Protein AF-A0AAP5H3T5-F1 (afdb_monomer)

Structure (mmCIF, N/CA/C/O backbone):
data_AF-A0AAP5H3T5-F1
#
_entry.id   AF-A0AAP5H3T5-F1
#
loop_
_atom_site.group_PDB
_atom_site.id
_atom_site.type_symbol
_atom_site.label_atom_id
_atom_site.label_alt_id
_atom_site.label_comp_id
_atom_site.label_asym_id
_atom_site.label_entity_id
_atom_site.label_seq_id
_atom_site.pdbx_PDB_ins_code
_atom_site.Cartn_x
_atom_site.Cartn_y
_atom_site.Cartn_z
_atom_site.occupancy
_atom_site.B_iso_or_equiv
_atom_site.auth_seq_id
_atom_site.auth_comp_id
_atom_site.auth_asym_id
_atom_site.auth_atom_id
_atom_site.pdbx_PDB_model_num
ATOM 1 N N . MET A 1 1 ? -26.411 13.703 0.637 1.00 48.38 1 MET A N 1
ATOM 2 C CA . MET A 1 1 ? -26.383 12.304 0.166 1.00 48.38 1 MET A CA 1
ATOM 3 C C . MET A 1 1 ? -25.987 11.475 1.367 1.00 48.38 1 MET A C 1
ATOM 5 O O . MET A 1 1 ? -25.146 11.953 2.113 1.00 48.38 1 MET A O 1
ATOM 9 N N . ASN A 1 2 ? -26.614 10.323 1.599 1.00 56.34 2 ASN A N 1
ATOM 10 C CA . ASN A 1 2 ? -26.142 9.409 2.638 1.00 56.34 2 ASN A CA 1
ATOM 11 C C . ASN A 1 2 ? -24.968 8.641 2.033 1.00 56.34 2 ASN A C 1
ATOM 13 O O . ASN A 1 2 ? -25.188 7.779 1.185 1.00 56.34 2 ASN A O 1
ATOM 17 N N . THR A 1 3 ? -23.742 9.031 2.377 1.00 62.50 3 THR A N 1
ATOM 18 C CA . THR A 1 3 ? -22.540 8.298 1.971 1.00 62.50 3 THR A CA 1
ATOM 19 C C . THR A 1 3 ? -22.512 6.984 2.749 1.00 62.50 3 THR A C 1
ATOM 21 O O . THR A 1 3 ? -22.553 6.977 3.982 1.00 62.50 3 THR A O 1
ATOM 24 N N . TYR A 1 4 ? -22.505 5.864 2.031 1.00 68.81 4 TYR A N 1
ATOM 25 C CA . TYR A 1 4 ? -22.388 4.541 2.631 1.00 68.81 4 TYR A CA 1
ATOM 26 C C . TYR A 1 4 ? -20.919 4.143 2.631 1.00 68.81 4 TYR A C 1
ATOM 28 O O . TYR A 1 4 ? -20.315 4.035 1.574 1.00 68.81 4 TYR A O 1
ATOM 36 N N . LEU A 1 5 ? -20.356 3.951 3.818 1.00 72.62 5 LEU A N 1
ATOM 37 C CA . LEU A 1 5 ? -19.003 3.470 3.993 1.00 72.62 5 LEU A CA 1
ATOM 38 C C . LEU A 1 5 ? -18.954 1.981 3.673 1.00 72.62 5 LEU A C 1
ATOM 40 O O . LEU A 1 5 ? -19.918 1.248 3.918 1.00 72.62 5 LEU A O 1
ATOM 44 N N . HIS A 1 6 ? -17.802 1.540 3.173 1.00 70.25 6 HIS A N 1
ATOM 45 C CA . HIS A 1 6 ? -17.492 0.121 3.060 1.00 70.25 6 HIS A CA 1
ATOM 46 C C . HIS A 1 6 ? -17.733 -0.586 4.397 1.00 70.25 6 HIS A C 1
ATOM 48 O O . HIS A 1 6 ? -17.353 -0.081 5.455 1.00 70.25 6 HIS A O 1
ATOM 54 N N . THR A 1 7 ? -18.373 -1.753 4.354 1.00 66.56 7 THR A N 1
ATOM 55 C CA . THR A 1 7 ? -18.694 -2.553 5.545 1.00 66.56 7 THR A CA 1
ATOM 56 C C . THR A 1 7 ? -18.075 -3.938 5.420 1.00 66.56 7 THR A C 1
ATOM 58 O O . THR A 1 7 ? -17.974 -4.478 4.320 1.00 66.56 7 THR A O 1
ATOM 61 N N . ASN A 1 8 ? -17.662 -4.532 6.543 1.00 67.00 8 ASN A N 1
ATOM 62 C CA . ASN A 1 8 ? -17.064 -5.869 6.555 1.00 67.00 8 ASN A CA 1
ATOM 63 C C . ASN A 1 8 ? -18.125 -6.973 6.381 1.00 67.00 8 ASN A C 1
ATOM 65 O O . ASN A 1 8 ? -18.466 -7.673 7.336 1.00 67.00 8 ASN A O 1
ATOM 69 N N . GLN A 1 9 ? -18.683 -7.107 5.176 1.00 63.53 9 GLN A N 1
ATOM 70 C CA . GLN A 1 9 ? -19.756 -8.070 4.887 1.00 63.53 9 GLN A CA 1
ATOM 71 C C . GLN A 1 9 ? -19.309 -9.528 5.074 1.00 63.53 9 GLN A C 1
ATOM 73 O O . GLN A 1 9 ? -20.114 -10.361 5.489 1.00 63.53 9 GLN A O 1
ATOM 78 N N . ASP A 1 10 ? -18.024 -9.810 4.847 1.00 62.19 10 ASP A N 1
ATOM 79 C CA . ASP A 1 10 ? -17.442 -11.155 4.921 1.00 62.19 10 ASP A CA 1
ATOM 80 C C . ASP A 1 10 ? -16.854 -11.505 6.300 1.00 62.19 10 ASP A C 1
ATOM 82 O O . ASP A 1 10 ? -16.255 -12.568 6.460 1.00 62.19 10 ASP A O 1
ATOM 86 N N . LEU A 1 11 ? -17.026 -10.632 7.307 1.00 67.94 11 LEU A N 1
ATOM 87 C CA . LEU A 1 11 ? -16.549 -10.832 8.686 1.00 67.94 11 LEU A CA 1
ATOM 88 C C . LEU A 1 11 ? -15.045 -11.156 8.774 1.00 67.94 11 LEU A C 1
ATOM 90 O O . LEU A 1 11 ? -14.599 -11.974 9.580 1.00 67.94 11 LEU A O 1
ATOM 94 N N . ASN A 1 12 ? -14.246 -10.513 7.924 1.00 67.06 12 ASN A N 1
ATOM 95 C CA . ASN A 1 12 ? -12.808 -10.730 7.867 1.00 67.06 12 ASN A CA 1
ATOM 96 C C . ASN A 1 12 ? -12.137 -10.224 9.168 1.00 67.06 12 ASN A C 1
ATOM 98 O O . ASN A 1 12 ? -12.462 -9.129 9.633 1.00 67.06 12 ASN A O 1
ATOM 102 N N . PRO A 1 13 ? -11.181 -10.958 9.774 1.00 69.06 13 PRO A N 1
ATOM 103 C CA . PRO A 1 13 ? -10.459 -10.503 10.973 1.00 69.06 13 PRO A CA 1
ATOM 104 C C . PRO A 1 13 ? -9.662 -9.206 10.765 1.00 69.06 13 PRO A C 1
ATOM 106 O O . PRO A 1 13 ? -9.200 -8.589 11.726 1.00 69.06 13 PRO A O 1
ATOM 109 N N . ASN A 1 14 ? -9.475 -8.788 9.514 1.00 77.25 14 ASN A N 1
ATOM 110 C CA . ASN A 1 14 ? -8.967 -7.471 9.176 1.00 77.25 14 ASN A CA 1
ATOM 111 C C . ASN A 1 14 ? -10.048 -6.718 8.407 1.00 77.25 14 ASN A C 1
ATOM 113 O O . ASN A 1 14 ? -10.736 -7.283 7.566 1.00 77.25 14 ASN A O 1
ATOM 117 N N . PHE A 1 15 ? -10.187 -5.439 8.705 1.00 81.19 15 PHE A N 1
ATOM 118 C CA . PHE A 1 15 ? -11.145 -4.562 8.062 1.00 81.19 15 PHE A CA 1
ATOM 119 C C . PHE A 1 15 ? -10.508 -3.195 7.876 1.00 81.19 15 PHE A C 1
ATOM 121 O O . PHE A 1 15 ? -9.666 -2.770 8.668 1.00 81.19 15 PHE A O 1
ATOM 128 N N . GLY A 1 16 ? -10.925 -2.472 6.850 1.00 83.00 16 GLY A N 1
ATOM 129 C CA . GLY A 1 16 ? -10.554 -1.081 6.734 1.00 83.00 16 GLY A CA 1
ATOM 130 C C . GLY A 1 16 ? -11.387 -0.343 5.713 1.00 83.00 16 GLY A C 1
ATOM 131 O O . GLY A 1 16 ? -12.017 -0.929 4.839 1.00 83.00 16 GLY A O 1
ATOM 132 N N . PHE A 1 17 ? -11.369 0.968 5.854 1.00 85.31 17 PHE A N 1
ATOM 133 C CA . PHE A 1 17 ? -12.035 1.919 4.980 1.00 85.31 17 PHE A CA 1
ATOM 134 C C . PHE A 1 17 ? -11.203 3.199 4.963 1.00 85.31 17 PHE A C 1
ATOM 136 O O . PHE A 1 17 ? -10.301 3.377 5.787 1.00 85.31 17 PHE A O 1
ATOM 143 N N . ALA A 1 18 ? -11.484 4.103 4.034 1.00 88.00 18 ALA A N 1
ATOM 144 C CA . ALA A 1 18 ? -10.800 5.384 3.983 1.00 88.00 18 ALA A CA 1
ATOM 145 C C . ALA A 1 18 ? -11.793 6.534 3.829 1.00 88.00 18 ALA A C 1
ATOM 147 O O . ALA A 1 18 ? -12.868 6.367 3.263 1.00 88.00 18 ALA A O 1
ATOM 148 N N . LEU A 1 19 ? -11.410 7.709 4.325 1.00 87.25 19 LEU A N 1
ATOM 149 C CA . LEU A 1 19 ? -12.195 8.941 4.256 1.00 87.25 19 LEU A CA 1
ATOM 150 C C . LEU A 1 19 ? -11.351 10.067 3.649 1.00 87.25 19 LEU A C 1
ATOM 152 O O . LEU A 1 19 ? -10.140 10.160 3.892 1.00 87.25 19 LEU A O 1
ATOM 156 N N . THR A 1 20 ? -11.997 10.950 2.885 1.00 84.44 20 THR A N 1
ATOM 157 C CA . THR A 1 20 ? -11.371 12.095 2.188 1.00 84.44 20 THR A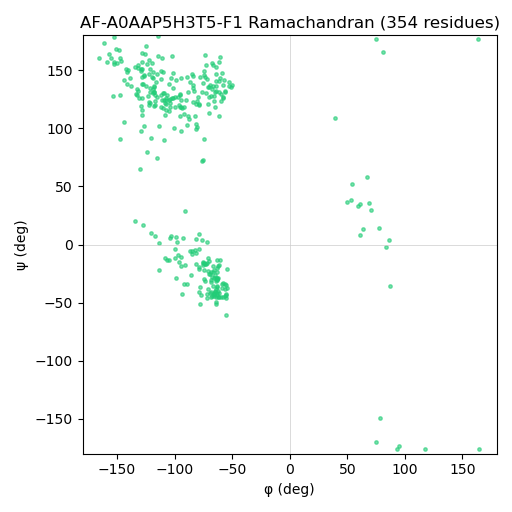 CA 1
ATOM 158 C C . THR A 1 20 ? -11.020 13.285 3.083 1.00 84.44 20 THR A C 1
ATOM 160 O O . THR A 1 20 ? -10.633 14.333 2.573 1.00 84.44 20 THR A O 1
ATOM 163 N N . ASP A 1 21 ? -11.223 13.175 4.392 1.00 86.94 21 ASP A N 1
ATOM 164 C CA . ASP A 1 21 ? -10.863 14.179 5.388 1.00 86.94 21 ASP A CA 1
ATOM 165 C C . ASP A 1 21 ? -10.639 13.448 6.710 1.00 86.94 21 ASP A C 1
ATOM 167 O O . ASP A 1 21 ? -11.484 12.651 7.111 1.00 86.94 21 ASP A O 1
ATOM 171 N N . SER A 1 22 ? -9.505 13.654 7.382 1.00 87.19 22 SER A N 1
ATOM 172 C CA . SER A 1 22 ? -9.293 12.996 8.675 1.00 87.19 22 SER A CA 1
ATOM 173 C C . SER A 1 22 ? -10.028 13.691 9.818 1.00 87.19 22 SER A C 1
ATOM 175 O O . SER A 1 22 ? -10.299 13.052 10.835 1.00 87.19 22 SER A O 1
ATOM 177 N N . ALA A 1 23 ? -10.392 14.968 9.662 1.00 89.25 23 ALA A N 1
ATOM 178 C CA . ALA A 1 23 ? -11.057 15.740 10.705 1.00 89.25 23 ALA A CA 1
ATOM 179 C C . ALA A 1 23 ? -12.441 15.175 11.064 1.00 89.25 23 ALA A C 1
ATOM 181 O O . ALA A 1 23 ? -12.842 15.250 12.223 1.00 89.25 23 ALA A O 1
ATOM 182 N N . VAL A 1 24 ? -13.120 14.526 10.114 1.00 89.38 24 VAL A N 1
ATOM 183 C CA . VAL A 1 24 ? -14.445 13.911 10.321 1.00 89.38 24 VAL A CA 1
ATOM 184 C C . VAL A 1 24 ? -14.402 12.723 11.291 1.00 89.38 24 VAL A C 1
ATOM 186 O O . VAL A 1 24 ? -15.425 12.337 11.847 1.00 89.38 24 VAL A O 1
ATOM 189 N N . LEU A 1 25 ? -13.212 12.153 11.520 1.00 91.81 25 LEU A N 1
ATOM 190 C CA . LEU A 1 25 ? -12.962 11.082 12.488 1.00 91.81 25 LEU A CA 1
ATOM 191 C C . LEU A 1 25 ? -12.364 11.614 13.805 1.00 91.81 25 LEU A C 1
ATOM 193 O O . LEU A 1 25 ? -12.183 10.849 14.747 1.00 91.81 25 LEU A O 1
ATOM 197 N N . ALA A 1 26 ? -12.070 12.915 13.917 1.00 90.75 26 ALA A N 1
ATOM 198 C CA . ALA A 1 26 ? -11.380 13.484 15.082 1.00 90.75 26 ALA A CA 1
ATOM 199 C C . ALA A 1 26 ? -12.157 13.322 16.400 1.00 90.75 26 ALA A C 1
ATOM 201 O O . ALA A 1 26 ? -11.548 13.233 17.463 1.00 90.75 26 ALA A O 1
ATOM 202 N N . GLU A 1 27 ? -13.488 13.277 16.333 1.00 91.69 27 GLU A N 1
ATOM 203 C CA . GLU A 1 27 ? -14.365 13.030 17.487 1.00 91.69 27 GLU A CA 1
ATOM 204 C C . GLU A 1 27 ? -14.931 11.593 17.492 1.00 91.69 27 GLU A C 1
ATOM 206 O O . GLU A 1 27 ? -15.753 11.244 18.344 1.00 91.69 27 GLU A O 1
ATOM 211 N N . GLY A 1 28 ? -14.469 10.755 16.555 1.00 92.81 28 GLY A N 1
ATOM 212 C CA . GLY A 1 28 ? -14.879 9.367 16.407 1.00 92.81 28 GLY A CA 1
ATOM 213 C C . GLY A 1 28 ? -14.563 8.542 17.651 1.00 92.81 28 GLY A C 1
ATOM 214 O O . GLY A 1 28 ? -13.535 8.733 18.317 1.00 92.81 28 GLY A O 1
ATOM 215 N N . LYS A 1 29 ? -15.462 7.608 17.961 1.00 95.19 29 LYS A N 1
ATOM 216 C CA . LYS A 1 29 ? -15.346 6.714 19.116 1.00 95.19 29 LYS A CA 1
ATOM 217 C C . LYS A 1 29 ? -15.259 5.275 18.650 1.00 95.19 29 LYS A C 1
ATOM 219 O O . LYS A 1 29 ? -16.055 4.850 17.816 1.00 95.19 29 LYS A O 1
ATOM 224 N N . LEU A 1 30 ? -14.337 4.522 19.235 1.00 95.75 30 LEU A N 1
ATOM 225 C CA . LEU A 1 30 ? -14.400 3.071 19.213 1.00 95.75 30 LEU A CA 1
ATOM 226 C C . LEU A 1 30 ? -15.411 2.631 20.273 1.00 95.75 30 LEU A C 1
ATOM 228 O O . LEU A 1 30 ? -15.240 2.925 21.456 1.00 95.75 30 LEU A O 1
ATOM 232 N N . ILE A 1 31 ? -16.455 1.941 19.833 1.00 94.62 31 ILE A N 1
ATOM 233 C CA . ILE A 1 31 ? -17.533 1.425 20.669 1.00 94.62 31 ILE A CA 1
ATOM 234 C C . ILE A 1 31 ? -17.317 -0.077 20.829 1.00 94.62 31 ILE A C 1
ATOM 236 O 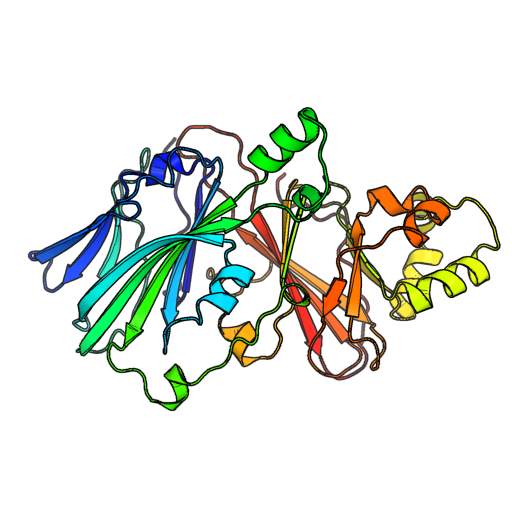O . ILE A 1 31 ? -17.272 -0.819 19.845 1.00 94.62 31 ILE A O 1
ATOM 240 N N . ILE A 1 32 ? -17.184 -0.520 22.077 1.00 93.12 32 ILE A N 1
ATOM 241 C CA . ILE A 1 32 ? -17.125 -1.935 22.447 1.00 93.12 32 ILE A CA 1
ATOM 242 C C . ILE A 1 32 ? -18.434 -2.277 23.141 1.00 93.12 32 ILE A C 1
ATOM 244 O O . ILE A 1 32 ? -18.683 -1.810 24.252 1.00 93.12 32 ILE A O 1
ATOM 248 N N . THR A 1 33 ? -19.265 -3.093 22.507 1.00 90.69 33 THR A N 1
ATOM 249 C CA . THR A 1 33 ? -20.546 -3.532 23.071 1.00 90.69 33 THR A CA 1
ATOM 250 C C . THR A 1 33 ? -20.402 -4.950 23.600 1.00 90.69 33 THR A C 1
ATOM 252 O O . THR A 1 33 ? -19.995 -5.837 22.853 1.00 90.69 33 THR A O 1
ATOM 255 N N . GLN A 1 34 ? -20.746 -5.176 24.869 1.00 85.06 34 GLN A N 1
ATOM 256 C CA . GLN A 1 34 ? -20.735 -6.498 25.509 1.00 85.06 34 GLN A CA 1
ATOM 257 C C . GLN A 1 34 ? -22.152 -6.850 25.979 1.00 85.06 34 GLN A C 1
ATOM 259 O O . GLN A 1 34 ? -22.868 -5.949 26.404 1.00 85.06 34 GLN A O 1
ATOM 264 N N . LYS A 1 35 ? -22.558 -8.131 25.909 1.00 69.12 35 LYS A N 1
ATOM 265 C CA . LYS A 1 35 ? -23.804 -8.700 26.479 1.00 69.12 35 LYS A CA 1
ATOM 266 C C . LYS A 1 35 ? -25.074 -7.838 26.389 1.00 69.12 35 LYS A C 1
ATOM 268 O O . LYS A 1 35 ? -25.293 -6.917 27.166 1.00 69.12 35 LYS A O 1
ATOM 273 N N . ALA A 1 36 ? -26.012 -8.253 25.534 1.00 55.44 36 ALA A N 1
ATOM 274 C CA . ALA A 1 36 ? -27.397 -7.756 25.503 1.00 55.44 36 ALA A CA 1
ATOM 275 C C . ALA A 1 36 ? -27.560 -6.213 25.485 1.00 55.44 36 ALA A C 1
ATOM 277 O O . ALA A 1 36 ? -28.495 -5.697 26.086 1.00 55.44 36 ALA A O 1
ATOM 278 N N . GLU A 1 37 ? -26.675 -5.491 24.787 1.00 56.53 37 GLU A N 1
ATOM 279 C CA . GLU A 1 37 ? -26.782 -4.048 24.476 1.00 56.53 37 GLU A CA 1
ATOM 280 C C . GLU A 1 37 ? -26.828 -3.070 25.677 1.00 56.53 37 GLU A C 1
ATOM 282 O O . GLU A 1 37 ? -27.038 -1.876 25.471 1.00 56.53 37 GLU A O 1
ATOM 287 N N . VAL A 1 38 ? -26.607 -3.514 26.925 1.00 56.56 38 VAL A N 1
ATOM 288 C CA . VAL A 1 38 ? -26.715 -2.624 28.106 1.00 56.56 38 VAL A CA 1
ATOM 289 C C . VAL A 1 38 ? -25.384 -1.962 28.482 1.00 56.56 38 VAL A C 1
ATOM 291 O O . VAL A 1 38 ? -25.385 -0.812 28.922 1.00 56.56 38 VAL A O 1
ATOM 294 N N . GLU A 1 39 ? -24.249 -2.639 28.287 1.00 62.44 39 GLU A N 1
ATOM 295 C CA . GLU A 1 39 ? -22.919 -2.097 28.592 1.00 62.44 39 GLU A CA 1
ATOM 296 C C . GLU A 1 39 ? -22.136 -1.826 27.302 1.00 62.44 39 GLU A C 1
ATOM 298 O O . GLU A 1 39 ? -21.840 -2.733 26.519 1.00 62.44 39 GLU A O 1
ATOM 303 N N . HIS A 1 40 ? -21.796 -0.554 27.080 1.00 81.06 40 HIS A N 1
ATOM 304 C CA . HIS A 1 40 ? -20.884 -0.138 26.021 1.00 81.06 40 HIS A CA 1
ATOM 305 C C . HIS A 1 40 ? -19.729 0.675 26.608 1.00 81.06 40 HIS A C 1
ATOM 307 O O . HIS A 1 40 ? -19.920 1.524 27.481 1.00 81.06 40 HIS A O 1
ATOM 313 N N . ILE A 1 41 ? -18.521 0.382 26.134 1.00 90.19 41 ILE A N 1
ATOM 314 C CA . ILE A 1 41 ? -17.318 1.165 26.409 1.00 90.19 41 ILE A CA 1
ATOM 315 C C . ILE A 1 41 ? -17.085 2.047 25.189 1.00 90.19 41 ILE A C 1
ATOM 317 O O . ILE A 1 41 ? -17.003 1.538 24.072 1.00 90.19 41 ILE A O 1
ATOM 321 N N . GLU A 1 42 ? -16.951 3.351 25.405 1.00 93.31 42 GLU A N 1
ATOM 322 C CA . GLU A 1 42 ? -16.558 4.297 24.363 1.00 93.31 42 GLU A CA 1
ATOM 323 C C . GLU A 1 42 ? -15.128 4.761 24.607 1.00 93.31 42 GLU A C 1
ATOM 325 O O . GLU A 1 42 ? -14.791 5.239 25.694 1.00 93.31 42 GLU A O 1
ATOM 330 N N . LEU A 1 43 ? -14.287 4.620 23.589 1.00 93.94 43 LEU A N 1
ATOM 331 C CA . LEU A 1 43 ? -12.888 5.021 23.626 1.00 93.94 43 LEU A CA 1
ATOM 332 C C . LEU A 1 43 ? -12.621 6.040 22.522 1.00 93.94 43 LEU A C 1
ATOM 334 O O . LEU A 1 43 ? -13.032 5.857 21.376 1.00 93.94 43 LEU A O 1
ATOM 338 N N . ASP A 1 44 ? -11.908 7.107 22.863 1.00 93.56 44 ASP A N 1
ATOM 339 C CA . ASP A 1 44 ? -11.502 8.124 21.896 1.00 93.56 44 ASP A CA 1
ATOM 340 C C . ASP A 1 44 ? -10.526 7.522 20.881 1.00 93.56 44 ASP A C 1
ATOM 342 O O . ASP A 1 44 ? -9.504 6.951 21.266 1.00 93.56 44 ASP A O 1
ATOM 346 N N . ILE A 1 45 ? -10.806 7.692 19.584 1.00 93.44 45 ILE A N 1
ATOM 347 C CA . ILE A 1 45 ? -9.876 7.273 18.524 1.00 93.44 45 ILE A CA 1
ATOM 348 C C . ILE A 1 45 ? -8.647 8.189 18.488 1.00 93.44 45 ILE A C 1
ATOM 350 O O . ILE A 1 45 ? -7.525 7.727 18.284 1.00 93.44 45 ILE A O 1
ATOM 354 N N . ASP A 1 46 ? -8.849 9.489 18.710 1.00 91.94 46 ASP A N 1
ATOM 355 C CA . ASP A 1 46 ? -7.804 10.510 18.627 1.00 91.94 46 ASP A CA 1
ATOM 356 C C . ASP A 1 46 ? -7.762 11.428 19.865 1.00 91.94 46 ASP A C 1
ATOM 358 O O . ASP A 1 46 ? -7.984 12.641 19.781 1.00 91.94 46 ASP A O 1
ATOM 362 N N . PRO A 1 47 ? -7.430 10.886 21.051 1.00 84.88 47 PRO A N 1
ATOM 363 C CA . PRO A 1 47 ? -7.410 11.667 22.289 1.00 84.88 47 PRO A CA 1
ATOM 364 C C . PRO A 1 47 ? -6.375 12.805 22.265 1.00 84.88 47 PRO A C 1
ATOM 366 O O . PRO A 1 47 ? -6.481 13.767 23.027 1.00 84.88 47 PRO A O 1
ATOM 369 N N . GLN A 1 48 ? -5.369 12.717 21.389 1.00 88.62 48 GLN A N 1
ATOM 370 C CA . GLN A 1 48 ? -4.304 13.714 21.240 1.00 88.62 48 GLN A CA 1
ATOM 371 C C . GLN A 1 48 ? -4.551 14.700 20.087 1.00 88.62 48 GLN A C 1
ATOM 373 O O . GLN A 1 48 ? -3.739 15.603 19.882 1.00 88.62 48 GLN A O 1
ATOM 378 N N . ARG A 1 49 ? -5.687 14.587 19.383 1.00 89.06 49 ARG A N 1
ATOM 379 C CA . ARG A 1 49 ? -6.135 15.499 18.316 1.00 89.06 49 ARG A CA 1
ATOM 380 C C . ARG A 1 49 ? -5.181 15.585 17.114 1.00 89.06 49 ARG A C 1
ATOM 382 O O . ARG A 1 49 ? -5.030 16.650 16.517 1.00 89.06 49 ARG A O 1
ATOM 389 N N . CYS A 1 50 ? -4.536 14.477 16.758 1.00 88.69 50 CYS A N 1
ATOM 390 C CA . CYS A 1 50 ? -3.643 14.339 15.608 1.00 88.69 50 CYS A CA 1
ATOM 391 C C . CYS A 1 50 ? -4.359 14.323 14.240 1.00 88.69 50 CYS A C 1
ATOM 393 O O . CYS A 1 50 ? -3.701 14.526 13.220 1.00 88.69 50 CYS A O 1
ATOM 395 N N . LEU A 1 51 ? -5.676 14.099 14.189 1.00 87.44 51 LEU A N 1
ATOM 396 C CA . LEU A 1 51 ? -6.467 13.995 12.955 1.00 87.44 51 LEU A CA 1
ATOM 397 C C . LEU A 1 51 ? -6.938 15.349 12.401 1.00 87.44 51 LEU A C 1
ATOM 399 O O . LEU A 1 51 ? -7.467 15.398 11.293 1.00 87.44 51 LEU A O 1
ATOM 403 N N . LYS A 1 52 ? -6.751 16.462 13.120 1.00 77.06 52 LYS A N 1
ATOM 404 C CA . LYS A 1 52 ? -7.296 17.775 12.708 1.00 77.06 52 LYS A CA 1
ATOM 405 C C . LYS A 1 52 ? -6.604 18.410 11.498 1.00 77.06 52 LYS A C 1
ATOM 407 O O . LYS A 1 52 ? -7.171 19.309 10.889 1.00 77.06 52 LYS A O 1
ATOM 412 N N . ASP A 1 53 ? -5.415 17.928 11.144 1.00 70.00 53 ASP A N 1
ATOM 413 C CA . ASP A 1 53 ? -4.572 18.525 10.099 1.00 70.00 53 ASP A CA 1
ATOM 414 C C . ASP A 1 53 ? -4.401 17.632 8.854 1.00 70.00 53 ASP A C 1
ATOM 416 O O . ASP A 1 53 ? -3.660 17.986 7.932 1.00 70.00 53 ASP A O 1
ATOM 420 N N . GLY A 1 54 ? -5.032 16.455 8.819 1.00 68.19 54 GLY A N 1
ATOM 421 C CA . GLY A 1 54 ? -4.887 15.494 7.726 1.00 68.19 54 GLY A CA 1
ATOM 422 C C . GLY A 1 54 ? -5.976 15.630 6.661 1.00 68.19 54 GLY A C 1
ATOM 423 O O . GLY A 1 54 ? -7.138 15.899 6.946 1.00 68.19 54 GLY A O 1
ATOM 424 N N . ARG A 1 55 ? -5.595 15.422 5.396 1.00 76.81 55 ARG A N 1
ATOM 425 C CA . ARG A 1 55 ? -6.546 15.430 4.274 1.00 76.81 55 ARG A CA 1
ATOM 426 C C . ARG A 1 55 ? -7.125 14.070 3.941 1.00 76.81 55 ARG A C 1
ATOM 428 O O . ARG A 1 55 ? -8.093 14.016 3.215 1.00 76.81 55 ARG A O 1
ATOM 435 N N . LYS A 1 56 ? -6.522 12.975 4.385 1.00 86.69 56 LYS A N 1
ATOM 436 C CA . LYS A 1 56 ? -7.053 11.629 4.170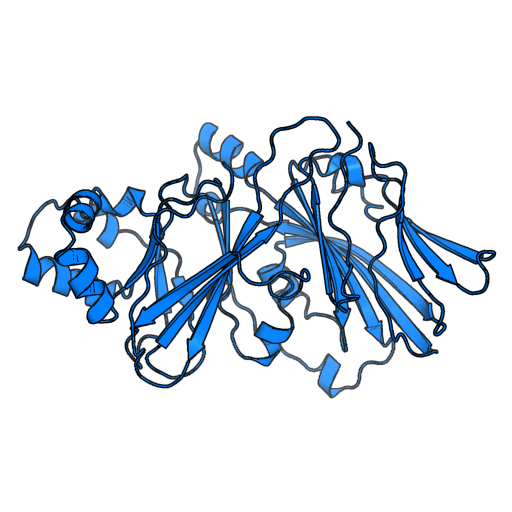 1.00 86.69 56 LYS A CA 1
ATOM 437 C C . LYS A 1 56 ? -6.762 10.795 5.393 1.00 86.69 56 LYS A C 1
ATOM 439 O O . LYS A 1 56 ? -5.662 10.893 5.947 1.00 86.69 56 LYS A O 1
ATOM 444 N N . VAL A 1 57 ? -7.717 9.954 5.761 1.00 89.56 57 VAL A N 1
ATOM 445 C CA . VAL A 1 57 ? -7.512 8.928 6.776 1.00 89.56 57 VAL A CA 1
ATOM 446 C C . VAL A 1 57 ? -7.837 7.561 6.200 1.00 89.56 57 VAL A C 1
ATOM 448 O O . VAL A 1 57 ? -8.901 7.364 5.628 1.00 89.56 57 VAL A O 1
ATOM 451 N N . SER A 1 58 ? -6.901 6.631 6.337 1.00 90.44 58 SER A N 1
ATOM 452 C CA . SER A 1 58 ? -7.156 5.199 6.213 1.00 90.44 58 SER A CA 1
ATOM 453 C C . SER A 1 58 ? -7.378 4.651 7.617 1.00 90.44 58 SER A C 1
ATOM 455 O O . SER A 1 58 ? -6.599 4.938 8.527 1.00 90.44 58 SER A O 1
ATOM 457 N N . VAL A 1 59 ? -8.452 3.906 7.820 1.00 91.38 59 VAL A N 1
ATOM 458 C CA . VAL A 1 59 ? -8.728 3.197 9.066 1.00 91.38 59 VAL A CA 1
ATOM 459 C C . VAL A 1 59 ? -8.481 1.724 8.811 1.00 91.38 59 VAL A C 1
ATOM 461 O O . VAL A 1 59 ? -8.996 1.161 7.849 1.00 91.38 59 VAL A O 1
ATOM 464 N N . VAL A 1 60 ? -7.680 1.110 9.672 1.00 90.75 60 VAL A N 1
ATOM 465 C CA . VAL A 1 60 ? -7.314 -0.300 9.602 1.00 90.75 60 VAL A CA 1
ATOM 466 C C . VAL A 1 60 ? -7.588 -0.924 10.963 1.00 90.75 60 VAL A C 1
ATOM 468 O O . VAL A 1 60 ? -6.949 -0.573 11.951 1.00 90.75 60 VAL A O 1
ATOM 471 N N . ALA A 1 61 ? -8.524 -1.860 11.012 1.00 90.44 61 ALA A N 1
ATOM 472 C CA . ALA A 1 61 ? -8.834 -2.679 12.169 1.00 90.44 61 ALA A CA 1
ATOM 473 C C . ALA A 1 61 ? -8.268 -4.091 11.950 1.00 90.44 61 ALA A C 1
ATOM 475 O O . ALA A 1 61 ? -8.580 -4.726 10.945 1.00 90.44 61 ALA A O 1
ATOM 476 N N . GLN A 1 62 ? -7.438 -4.594 12.867 1.00 89.50 62 GLN A N 1
ATOM 477 C CA . GLN A 1 62 ? -6.855 -5.937 12.784 1.00 89.50 62 GLN A CA 1
ATOM 478 C C . GLN A 1 62 ? -6.989 -6.719 14.090 1.00 89.50 62 GLN A C 1
ATOM 480 O O . GLN A 1 62 ? -6.588 -6.240 15.153 1.00 89.50 62 GLN A O 1
ATOM 485 N N . GLN A 1 63 ? -7.442 -7.966 13.985 1.00 87.94 63 GLN A N 1
ATOM 486 C CA . GLN A 1 63 ? -7.246 -8.977 15.017 1.00 87.94 63 GLN A CA 1
ATOM 487 C C . GLN A 1 63 ? -5.932 -9.723 14.753 1.00 87.94 63 GLN A C 1
ATOM 489 O O . GLN A 1 63 ? -5.701 -10.245 13.660 1.00 87.94 63 GLN A O 1
ATOM 494 N N . LEU A 1 64 ? -5.048 -9.741 15.749 1.00 87.50 64 LEU A N 1
ATOM 495 C CA . LEU A 1 64 ? -3.686 -10.252 15.644 1.00 87.50 64 LEU A CA 1
ATOM 496 C C . LEU A 1 64 ? -3.394 -11.246 16.766 1.00 87.50 64 LEU A C 1
ATOM 498 O O . LEU A 1 64 ? -3.846 -11.084 17.895 1.00 87.50 64 LEU A O 1
ATOM 502 N N . ASP A 1 65 ? -2.530 -12.218 16.491 1.00 86.62 65 ASP A N 1
ATOM 503 C CA . ASP A 1 65 ? -2.074 -13.166 17.516 1.00 86.62 65 ASP A CA 1
ATOM 504 C C . ASP A 1 65 ? -1.049 -12.548 18.486 1.00 86.62 65 ASP A C 1
ATOM 506 O O . ASP A 1 65 ? -0.754 -13.113 19.539 1.00 86.62 65 ASP A O 1
ATOM 510 N N . ALA A 1 66 ? -0.465 -11.404 18.116 1.00 88.19 66 ALA A N 1
ATOM 511 C CA . ALA A 1 66 ? 0.591 -10.710 18.844 1.00 88.19 66 ALA A CA 1
ATOM 512 C C . ALA A 1 66 ? 0.654 -9.227 18.432 1.00 88.19 66 ALA A C 1
ATOM 514 O O . ALA A 1 66 ? 0.263 -8.896 17.307 1.00 88.19 66 ALA A O 1
ATOM 515 N N . PRO A 1 67 ? 1.197 -8.331 19.279 1.00 89.00 67 PRO A N 1
ATOM 516 C CA . PRO A 1 67 ? 1.415 -6.942 18.888 1.00 89.00 67 PRO A CA 1
ATOM 517 C C . PRO A 1 67 ? 2.376 -6.839 17.695 1.00 89.00 67 PRO A C 1
ATOM 519 O O . PRO A 1 67 ? 3.391 -7.533 17.631 1.00 89.00 67 PRO A O 1
ATOM 522 N N . ILE A 1 68 ? 2.097 -5.920 16.766 1.00 87.81 68 ILE A N 1
ATOM 523 C CA . ILE A 1 68 ? 3.038 -5.590 15.686 1.00 87.81 68 ILE A CA 1
ATOM 524 C C . ILE A 1 68 ? 4.267 -4.908 16.293 1.00 87.81 68 ILE A C 1
ATOM 526 O O . ILE A 1 68 ? 4.150 -3.978 17.097 1.00 87.81 68 ILE A O 1
ATOM 530 N N . VAL A 1 69 ? 5.460 -5.336 15.874 1.00 89.81 69 VAL A N 1
ATOM 531 C CA . VAL A 1 69 ? 6.719 -4.683 16.248 1.00 89.81 69 VAL A CA 1
ATOM 532 C C . VAL A 1 69 ? 6.663 -3.218 15.812 1.00 89.81 69 VAL A C 1
ATOM 534 O O . VAL A 1 69 ? 6.422 -2.910 14.649 1.00 89.81 69 VAL A O 1
ATOM 537 N N . ARG A 1 70 ? 6.910 -2.282 16.737 1.00 89.50 70 ARG A N 1
ATOM 538 C CA . ARG A 1 70 ? 6.738 -0.836 16.487 1.00 89.50 70 ARG A CA 1
ATOM 539 C C . ARG A 1 70 ? 7.533 -0.325 15.278 1.00 89.50 70 ARG A C 1
ATOM 541 O O . ARG A 1 70 ? 7.074 0.569 14.573 1.00 89.50 70 ARG A O 1
ATOM 548 N N . GLN A 1 71 ? 8.719 -0.883 15.043 1.00 91.25 71 GLN A N 1
ATOM 549 C CA . GLN A 1 71 ? 9.544 -0.553 13.878 1.00 91.25 71 GLN A CA 1
ATOM 550 C C . GLN A 1 71 ? 8.885 -1.027 12.578 1.00 91.25 71 GLN A C 1
ATOM 552 O O . GLN A 1 71 ? 8.759 -0.225 11.657 1.00 91.25 71 GLN A O 1
ATOM 557 N N . ASP A 1 72 ? 8.355 -2.249 12.541 1.00 92.69 72 ASP A N 1
ATOM 558 C CA . ASP A 1 72 ? 7.600 -2.747 11.388 1.00 92.69 72 ASP A CA 1
ATOM 559 C C . ASP A 1 72 ? 6.348 -1.900 11.135 1.00 92.69 72 ASP A C 1
ATOM 561 O O . ASP A 1 72 ? 6.122 -1.448 10.014 1.00 92.69 72 ASP A O 1
ATOM 565 N N . ALA A 1 73 ? 5.590 -1.577 12.188 1.00 91.56 73 ALA A N 1
ATOM 566 C CA . ALA A 1 73 ? 4.439 -0.680 12.095 1.00 91.56 73 ALA A CA 1
ATOM 567 C C . ALA A 1 73 ? 4.826 0.692 11.513 1.00 91.56 73 ALA A C 1
ATOM 569 O O . ALA A 1 73 ? 4.092 1.246 10.698 1.00 91.56 73 ALA A O 1
ATOM 570 N N . SER A 1 74 ? 6.001 1.226 11.873 1.00 91.69 74 SER A N 1
ATOM 571 C CA . SER A 1 74 ? 6.480 2.505 11.337 1.00 91.69 74 SER A CA 1
ATOM 572 C C . SER A 1 74 ? 6.813 2.464 9.843 1.00 91.69 74 SER A C 1
ATOM 574 O O . SER A 1 74 ? 6.689 3.479 9.159 1.00 91.69 74 SER A O 1
ATOM 576 N N . ILE A 1 75 ? 7.195 1.290 9.332 1.00 92.00 75 ILE A N 1
ATOM 577 C CA . ILE A 1 75 ? 7.404 1.060 7.904 1.00 92.00 75 ILE A CA 1
ATOM 578 C C . ILE A 1 75 ? 6.055 0.881 7.206 1.00 92.00 75 ILE A C 1
ATOM 580 O O . ILE A 1 75 ? 5.790 1.584 6.237 1.00 92.00 75 ILE A O 1
ATOM 584 N N . ILE A 1 76 ? 5.185 0.001 7.709 1.00 90.56 76 ILE A N 1
ATOM 585 C CA . ILE A 1 76 ? 3.919 -0.380 7.058 1.00 90.56 76 ILE A CA 1
ATOM 586 C C . ILE A 1 76 ? 2.910 0.779 7.043 1.00 90.56 76 ILE A C 1
ATOM 588 O O . ILE A 1 76 ? 2.286 1.043 6.010 1.00 90.56 76 ILE A O 1
ATOM 592 N N . TYR A 1 77 ? 2.764 1.472 8.176 1.00 91.19 77 TYR A N 1
ATOM 593 C CA . TYR A 1 77 ? 1.752 2.510 8.411 1.00 91.19 77 TYR A CA 1
ATOM 594 C C . TYR A 1 77 ? 2.316 3.933 8.384 1.00 91.19 77 TYR A C 1
ATOM 596 O O . TYR A 1 77 ? 1.558 4.895 8.289 1.00 91.19 77 TYR A O 1
ATOM 604 N N . GLY A 1 78 ? 3.640 4.091 8.433 1.00 92.12 78 GLY A N 1
ATOM 605 C CA . GLY A 1 78 ? 4.306 5.388 8.542 1.00 92.12 78 GLY A CA 1
ATOM 606 C C . GLY A 1 78 ? 4.609 5.793 9.987 1.00 92.12 78 GLY A C 1
ATOM 607 O O . GLY A 1 78 ? 4.381 5.047 10.942 1.00 92.12 78 GLY A O 1
ATOM 608 N N . GLN A 1 79 ? 5.138 7.006 10.159 1.00 92.75 79 GLN A N 1
ATOM 609 C CA . GLN A 1 79 ? 5.580 7.508 11.461 1.00 92.75 79 GLN A CA 1
ATOM 610 C C . GLN A 1 79 ? 4.414 7.544 12.458 1.00 92.75 79 GLN A C 1
ATOM 612 O O . GLN A 1 79 ? 3.419 8.217 12.202 1.00 92.75 79 GLN A O 1
ATOM 617 N N . GLU A 1 80 ? 4.563 6.872 13.602 1.00 94.81 80 GLU A N 1
ATOM 618 C CA . GLU A 1 80 ? 3.602 6.955 14.707 1.00 94.81 80 GLU A CA 1
ATOM 619 C C . GLU A 1 80 ? 3.607 8.376 15.293 1.00 94.81 80 GLU A C 1
ATOM 621 O O . GLU A 1 80 ? 4.653 8.893 15.695 1.00 94.81 80 GLU A O 1
ATOM 626 N N . LEU A 1 81 ? 2.435 9.006 15.310 1.00 94.25 81 LEU A N 1
ATOM 627 C CA . LEU A 1 81 ? 2.196 10.331 15.876 1.00 94.25 81 LEU A CA 1
ATOM 628 C C . LEU A 1 81 ? 1.712 10.230 17.322 1.00 94.25 81 LEU A C 1
ATOM 630 O O . LEU A 1 81 ? 2.166 10.984 18.180 1.00 94.25 81 LEU A O 1
ATOM 634 N N . SER A 1 82 ? 0.812 9.286 17.587 1.00 94.75 82 SER A N 1
ATOM 635 C CA . SER A 1 82 ? 0.240 9.034 18.905 1.00 94.75 82 SER A CA 1
ATOM 636 C C . SER A 1 82 ? -0.252 7.592 19.011 1.00 94.75 82 SER A C 1
ATOM 638 O O . SER A 1 82 ? -0.462 6.911 18.004 1.00 94.75 82 SER A O 1
ATOM 640 N N . PHE A 1 83 ? -0.420 7.114 20.242 1.00 95.56 83 PHE A N 1
ATOM 641 C CA . PHE A 1 83 ? -1.114 5.863 20.517 1.00 95.56 83 PHE A CA 1
ATOM 642 C C . PHE A 1 83 ? -1.749 5.887 21.908 1.00 95.56 83 PHE A C 1
ATOM 644 O O . PHE A 1 83 ? -1.303 6.617 22.800 1.00 95.56 83 PHE A O 1
ATOM 651 N N . VAL A 1 84 ? -2.761 5.047 22.084 1.00 95.31 84 VAL A N 1
ATOM 652 C CA . VAL A 1 84 ? -3.339 4.648 23.367 1.00 95.31 84 VAL A CA 1
ATOM 653 C C . VAL A 1 84 ? -3.528 3.136 23.381 1.00 95.31 84 VAL A C 1
ATOM 655 O O . VAL A 1 84 ? -3.658 2.505 22.331 1.00 95.31 84 VAL A O 1
ATOM 658 N N . GLN A 1 85 ? -3.490 2.545 24.571 1.00 95.06 85 GLN A N 1
ATOM 659 C CA . GLN A 1 85 ? -3.620 1.105 24.744 1.00 95.06 85 GLN A CA 1
ATOM 660 C C . GLN A 1 85 ? -4.447 0.801 25.993 1.00 95.06 85 GLN A C 1
ATOM 662 O O . GLN A 1 85 ? -4.272 1.456 27.023 1.00 95.06 85 GLN A O 1
ATOM 667 N N . TYR A 1 86 ? -5.340 -0.176 25.874 1.00 94.50 86 TYR A N 1
ATOM 668 C CA . TYR A 1 86 ? -6.296 -0.567 26.899 1.00 94.50 86 TYR A CA 1
ATOM 669 C C . TYR A 1 86 ? -6.295 -2.082 27.068 1.00 94.50 86 TYR A C 1
ATOM 671 O O . TYR A 1 86 ? -6.426 -2.814 26.089 1.00 94.50 86 TYR A O 1
ATOM 679 N N . THR A 1 87 ? -6.252 -2.540 28.314 1.00 94.75 87 THR A N 1
ATOM 680 C CA . THR A 1 87 ? -6.573 -3.926 28.654 1.00 94.75 87 THR A CA 1
ATOM 681 C C . THR A 1 87 ? -8.092 -4.071 28.712 1.00 94.75 87 THR A C 1
ATOM 683 O O . THR A 1 87 ? -8.763 -3.349 29.456 1.00 94.75 87 THR A O 1
ATOM 686 N N . VAL A 1 88 ? -8.647 -4.986 27.923 1.00 93.00 88 VAL A N 1
ATOM 687 C CA . VAL A 1 88 ? -10.089 -5.230 27.812 1.00 93.00 88 VAL A CA 1
ATOM 688 C C . VAL A 1 88 ? -10.392 -6.708 28.034 1.00 93.00 88 VAL A C 1
ATOM 690 O O . VAL A 1 88 ? -9.696 -7.584 27.531 1.00 93.00 88 VAL A O 1
ATOM 693 N N . ASN A 1 89 ? -11.451 -6.992 28.786 1.00 91.75 89 ASN A N 1
ATOM 694 C CA . ASN A 1 89 ? -11.976 -8.348 28.924 1.00 91.75 89 ASN A CA 1
ATOM 695 C C . ASN A 1 89 ? -13.088 -8.533 27.903 1.00 91.75 89 ASN A C 1
ATOM 697 O O . ASN A 1 89 ? -14.020 -7.729 27.872 1.00 91.75 89 ASN A O 1
ATOM 701 N N . LEU A 1 90 ? -12.973 -9.551 27.058 1.00 91.44 90 LEU A N 1
ATOM 702 C CA . LEU A 1 90 ? -13.903 -9.803 25.965 1.00 91.44 90 LEU A CA 1
ATOM 703 C C . LEU A 1 90 ? -14.741 -11.043 26.247 1.00 91.44 90 LEU A C 1
ATOM 705 O O . LEU A 1 90 ? -14.283 -11.990 26.885 1.00 91.44 90 LEU A O 1
ATOM 709 N N . HIS A 1 91 ? -15.968 -11.025 25.740 1.00 89.31 91 HIS A N 1
ATOM 710 C CA . HIS A 1 91 ? -16.878 -12.156 25.709 1.00 89.31 91 HIS A CA 1
ATOM 711 C C . HIS A 1 91 ? -17.126 -12.566 24.247 1.00 89.31 91 HIS A C 1
ATOM 713 O O . HIS A 1 91 ? -16.892 -11.764 23.341 1.00 89.31 91 HIS A O 1
ATOM 719 N N . PRO A 1 92 ? -17.632 -13.785 23.986 1.00 88.06 92 PRO A N 1
ATOM 720 C CA . PRO A 1 92 ? -17.876 -14.249 22.618 1.00 88.06 92 PRO A CA 1
ATOM 721 C C . PRO A 1 92 ? -18.909 -13.425 21.838 1.00 88.06 92 PRO A C 1
ATOM 723 O O . PRO A 1 92 ? -18.977 -13.513 20.617 1.00 88.06 92 PRO A O 1
ATOM 726 N N . ASP A 1 93 ? -19.736 -12.644 22.534 1.00 87.31 93 ASP A N 1
ATOM 727 C CA . ASP A 1 93 ? -20.735 -11.747 21.958 1.00 87.31 93 ASP A CA 1
ATOM 728 C C . ASP A 1 93 ? -20.271 -10.283 21.884 1.00 87.31 93 ASP A C 1
ATOM 730 O O . ASP A 1 93 ? -21.067 -9.410 21.526 1.00 87.31 93 ASP A O 1
ATOM 734 N N . THR A 1 94 ? -19.003 -10.002 22.208 1.00 90.00 94 THR A N 1
ATOM 735 C CA . THR A 1 94 ? -18.456 -8.651 22.105 1.00 90.00 94 THR A CA 1
ATOM 736 C C . THR A 1 94 ? -18.414 -8.195 20.650 1.00 90.00 94 THR A C 1
ATOM 738 O O . THR A 1 94 ? -17.880 -8.883 19.782 1.00 90.00 94 THR A O 1
ATOM 741 N N . LYS A 1 95 ? -18.922 -6.987 20.396 1.00 90.25 95 LYS A N 1
ATOM 742 C CA . LYS A 1 95 ? -18.852 -6.320 19.093 1.00 90.25 95 LYS A CA 1
ATOM 743 C C . LYS A 1 95 ? -18.009 -5.058 19.170 1.00 90.25 95 LYS A C 1
ATOM 745 O O . LYS A 1 95 ? -18.020 -4.360 20.184 1.00 90.25 95 LYS A O 1
ATOM 750 N N . PHE A 1 96 ? -17.327 -4.765 18.070 1.00 92.25 96 PHE A N 1
ATOM 751 C CA . PHE A 1 96 ? -16.518 -3.567 17.894 1.00 92.25 96 PHE A CA 1
ATOM 752 C C . PHE A 1 96 ? -17.032 -2.780 16.701 1.00 92.25 96 PHE A C 1
ATOM 754 O O . PHE A 1 96 ? -17.226 -3.339 15.618 1.00 92.25 96 PHE A O 1
ATOM 761 N N . SER A 1 97 ? -17.219 -1.483 16.901 1.00 92.38 97 SER A N 1
ATOM 762 C CA . SER A 1 97 ? -17.608 -0.574 15.834 1.00 92.38 97 SER A CA 1
ATOM 763 C C . SER A 1 97 ? -17.015 0.811 16.039 1.00 92.38 97 SER A C 1
ATOM 765 O O . SER A 1 97 ? -16.610 1.174 17.143 1.00 92.38 97 SER A O 1
ATOM 767 N N . ILE A 1 98 ? -16.962 1.601 14.971 1.00 93.56 98 ILE A N 1
ATOM 768 C CA . ILE A 1 98 ? -16.676 3.032 15.067 1.00 93.56 98 ILE A CA 1
ATOM 769 C C . ILE A 1 98 ? -17.982 3.800 14.940 1.00 93.56 98 ILE A C 1
ATOM 771 O O . ILE A 1 98 ? -18.700 3.646 13.956 1.00 93.56 98 ILE A O 1
ATOM 775 N N . GLY A 1 99 ? -18.260 4.656 15.917 1.00 92.44 99 GLY A N 1
ATOM 776 C CA . GLY A 1 99 ? -19.351 5.623 15.870 1.00 92.44 99 GLY A CA 1
ATOM 777 C C . GLY A 1 99 ? -18.849 7.064 15.840 1.00 92.44 99 GLY A C 1
ATOM 778 O O . GLY A 1 99 ? -17.646 7.335 15.903 1.00 92.44 99 GLY A O 1
ATOM 779 N N . SER A 1 100 ? -19.799 7.998 15.788 1.00 92.00 100 SER A N 1
ATOM 780 C CA . SER A 1 100 ? -19.542 9.445 15.871 1.00 92.00 100 SER A CA 1
ATOM 781 C C . SER A 1 100 ? -18.623 9.988 14.767 1.00 92.00 100 SER A C 1
ATOM 783 O O . SER A 1 100 ? -17.868 10.931 14.996 1.00 92.00 100 SER A O 1
ATOM 785 N N . ILE A 1 101 ? -18.686 9.402 13.567 1.00 91.06 101 ILE A N 1
ATOM 786 C CA . ILE A 1 101 ? -18.026 9.945 12.374 1.00 91.06 101 ILE A CA 1
ATOM 787 C C . ILE A 1 101 ? -18.899 11.082 11.828 1.00 91.06 101 ILE A C 1
ATOM 789 O O . ILE A 1 101 ? -20.093 10.898 11.592 1.00 91.06 101 ILE A O 1
ATOM 793 N N . GLU A 1 102 ? -18.325 12.267 11.626 1.00 89.44 102 GLU A N 1
ATOM 794 C CA . GLU A 1 102 ? -19.068 13.408 11.089 1.00 89.44 102 GLU A CA 1
ATOM 795 C C . GLU A 1 102 ? -19.648 13.082 9.701 1.00 89.44 102 GLU A C 1
ATOM 797 O O . GLU A 1 102 ? -18.946 12.606 8.811 1.00 89.44 102 GLU A O 1
ATOM 802 N N . GLY A 1 103 ? -20.945 13.343 9.515 1.00 85.88 103 GLY A N 1
ATOM 803 C CA . GLY A 1 103 ? -21.655 13.063 8.262 1.00 85.88 103 GLY A CA 1
ATOM 804 C C . GLY A 1 103 ? -22.167 11.625 8.111 1.00 85.88 103 GLY A C 1
ATOM 805 O O . GLY A 1 103 ? -22.853 11.347 7.130 1.00 85.88 103 GLY A O 1
ATOM 806 N N . ILE A 1 104 ? -21.899 10.742 9.079 1.00 88.19 104 ILE A N 1
ATOM 807 C CA . ILE A 1 104 ? -22.377 9.355 9.112 1.00 88.19 104 ILE A CA 1
ATOM 808 C C . ILE A 1 104 ? -23.287 9.156 10.332 1.00 88.19 104 ILE A C 1
ATOM 810 O O . ILE A 1 104 ? -22.926 9.501 11.455 1.00 88.19 104 ILE A O 1
ATOM 814 N N . ASP A 1 105 ? -24.481 8.606 10.116 1.00 87.69 105 ASP A N 1
ATOM 815 C CA . ASP A 1 105 ? -25.525 8.433 11.138 1.00 87.69 105 ASP A CA 1
ATOM 816 C C . ASP A 1 105 ? -25.647 6.996 11.679 1.00 87.69 105 ASP A C 1
ATOM 818 O O . ASP A 1 105 ? -26.542 6.704 12.474 1.00 87.69 105 ASP A O 1
ATOM 822 N N . TYR A 1 106 ? -24.730 6.109 11.293 1.00 87.56 106 TYR A N 1
ATOM 823 C CA . TYR A 1 106 ? -24.637 4.723 11.756 1.00 87.56 106 TYR A CA 1
ATOM 824 C C . TYR A 1 106 ? -23.223 4.390 12.250 1.00 87.56 106 TYR A C 1
ATOM 826 O O . TYR A 1 106 ? -22.263 5.119 12.001 1.00 87.56 106 TYR A O 1
ATOM 834 N N . SER A 1 107 ? -23.084 3.277 12.969 1.00 88.25 107 SER A N 1
ATOM 835 C CA . SER A 1 107 ? -21.784 2.744 13.374 1.00 88.25 107 SER A CA 1
ATOM 836 C C . SER A 1 107 ? -21.197 1.833 12.297 1.00 88.25 107 SER A C 1
ATOM 838 O O . SER A 1 107 ? -21.908 1.029 11.697 1.00 88.25 107 SER A O 1
ATOM 840 N N . VAL A 1 108 ? -19.888 1.925 12.076 1.00 88.56 108 VAL A N 1
ATOM 841 C CA . VAL A 1 108 ? -19.151 1.038 11.171 1.00 88.56 108 VAL A CA 1
ATOM 842 C C . VAL A 1 108 ? -18.667 -0.170 11.962 1.00 88.56 108 VAL A C 1
ATOM 844 O O . VAL A 1 108 ? -17.706 -0.066 12.726 1.00 88.56 108 VAL A O 1
ATOM 847 N N . ASP A 1 109 ? -19.343 -1.303 11.800 1.00 88.00 109 ASP A N 1
ATOM 848 C CA . ASP A 1 109 ? -18.972 -2.556 12.456 1.00 88.00 109 ASP A CA 1
ATOM 849 C C . ASP A 1 109 ? -17.692 -3.147 11.859 1.00 88.00 109 ASP A C 1
ATOM 851 O O . ASP A 1 109 ? -17.535 -3.248 10.642 1.00 88.00 109 ASP A O 1
ATOM 855 N N . PHE A 1 110 ? -16.788 -3.605 12.727 1.00 86.69 110 PHE A N 1
ATOM 856 C CA . PHE A 1 110 ? -15.548 -4.251 12.287 1.00 86.69 110 PHE A CA 1
ATOM 857 C C . PHE A 1 110 ? -15.756 -5.667 11.785 1.00 86.69 110 PHE A C 1
ATOM 859 O O . PHE A 1 110 ? -14.846 -6.211 11.175 1.00 86.69 110 PHE A O 1
ATOM 866 N N . GLY A 1 111 ? -16.901 -6.290 12.065 1.00 80.88 111 GLY A N 1
ATOM 867 C CA . GLY A 1 111 ? -17.164 -7.672 11.664 1.00 80.88 111 GLY A CA 1
ATOM 868 C C . GLY A 1 111 ? -16.234 -8.704 12.309 1.00 80.88 111 GLY A C 1
ATOM 869 O O . GLY A 1 111 ? -16.210 -9.845 11.862 1.00 80.88 111 GLY A O 1
ATOM 870 N N . TRP A 1 112 ? -15.478 -8.339 13.353 1.00 84.12 112 TRP A N 1
ATOM 871 C CA . TRP A 1 112 ? -14.696 -9.301 14.126 1.00 84.12 112 TRP A CA 1
ATOM 872 C C . TRP A 1 112 ? -15.643 -10.317 14.758 1.00 84.12 112 TRP A C 1
ATOM 874 O O . TRP A 1 112 ? -16.443 -9.991 15.636 1.00 84.12 112 TRP A O 1
ATOM 884 N N . SER A 1 113 ? -15.563 -11.542 14.258 1.00 67.19 113 SER A N 1
ATOM 885 C CA . SER A 1 113 ? -16.261 -12.709 14.774 1.00 67.19 113 SER A CA 1
ATOM 886 C C . SER A 1 113 ? -15.227 -13.656 15.390 1.00 67.19 113 SER A C 1
ATOM 888 O O . SER A 1 113 ? -14.031 -13.514 15.152 1.00 67.19 113 SER A O 1
ATOM 890 N N . ASP A 1 114 ? -15.664 -14.574 16.249 1.00 73.19 114 ASP A N 1
ATOM 891 C CA . ASP A 1 114 ? -14.800 -15.594 16.866 1.00 73.19 114 ASP A CA 1
ATOM 892 C C . ASP A 1 114 ? -13.782 -15.093 17.911 1.00 73.19 114 ASP A C 1
ATOM 894 O O . ASP A 1 114 ? -12.739 -15.710 18.145 1.00 73.19 114 ASP A O 1
ATOM 898 N N . VAL A 1 115 ? -14.095 -14.005 18.619 1.00 81.88 115 VAL A N 1
ATOM 899 C CA . VAL A 1 115 ? -13.350 -13.638 19.832 1.00 81.88 115 VAL A CA 1
ATOM 900 C C . VAL A 1 115 ? -13.640 -14.660 20.937 1.00 81.88 115 VAL A C 1
ATOM 902 O O . VAL A 1 115 ? -14.792 -14.947 21.260 1.00 81.88 115 VAL A O 1
ATOM 905 N N . VAL A 1 116 ? -12.588 -15.216 21.536 1.00 88.62 116 VAL A N 1
ATOM 906 C CA . VAL A 1 116 ? -12.709 -16.132 22.678 1.00 88.62 11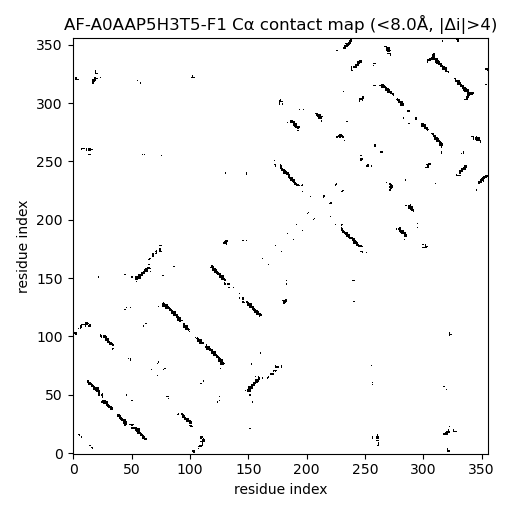6 VAL A CA 1
ATOM 907 C C . VAL A 1 116 ? -12.803 -15.315 23.964 1.00 88.62 116 VAL A C 1
ATOM 909 O O . VAL A 1 116 ? -12.200 -14.252 24.078 1.00 88.62 116 VAL A O 1
ATOM 912 N N . GLU A 1 117 ? -13.555 -15.806 24.949 1.00 91.44 117 GLU A N 1
ATOM 913 C CA . GLU A 1 117 ? -13.599 -15.165 26.264 1.00 91.44 117 GLU A CA 1
ATOM 914 C C . GLU A 1 117 ? -12.196 -15.076 26.880 1.00 91.44 117 GLU A C 1
ATOM 916 O O . GLU A 1 117 ? -11.496 -16.086 26.997 1.00 91.44 117 GLU A O 1
ATOM 921 N N . GLY A 1 118 ? -11.784 -13.875 27.286 1.00 92.31 118 GLY A N 1
ATOM 922 C CA . GLY A 1 118 ? -10.452 -13.663 27.844 1.00 92.31 118 GLY A CA 1
ATOM 923 C C . GLY A 1 118 ? -10.016 -12.205 27.903 1.00 92.31 118 GLY A C 1
ATOM 924 O O . GLY A 1 118 ? -10.772 -11.290 27.580 1.00 92.31 118 GLY A O 1
ATOM 925 N N . GLU A 1 119 ? -8.771 -12.007 28.329 1.00 94.75 119 GLU A N 1
ATOM 926 C CA . GLU A 1 119 ? -8.134 -10.696 28.442 1.00 94.75 119 GLU A CA 1
ATOM 927 C C . GLU A 1 119 ? -7.316 -10.385 27.181 1.00 94.75 119 GLU A C 1
ATOM 929 O O . GLU A 1 119 ? -6.475 -11.176 26.738 1.00 94.75 119 GLU A O 1
ATOM 934 N N . TYR A 1 120 ? -7.562 -9.210 26.614 1.00 94.50 120 TYR A N 1
ATOM 935 C CA . TYR A 1 120 ? -6.944 -8.719 25.392 1.00 94.50 120 TYR A CA 1
ATOM 936 C C . TYR A 1 120 ? -6.368 -7.325 25.610 1.00 94.50 120 TYR A C 1
ATOM 938 O O . TYR A 1 120 ? -6.810 -6.564 26.467 1.00 94.50 120 TYR A O 1
ATOM 946 N N . GLU A 1 121 ? -5.404 -6.975 24.775 1.00 95.62 121 GLU A N 1
ATOM 947 C CA . GLU A 1 121 ? -4.888 -5.626 24.633 1.00 95.62 121 GLU A CA 1
ATOM 948 C C . GLU A 1 121 ? -5.441 -5.026 23.342 1.00 95.62 121 GLU A C 1
ATOM 950 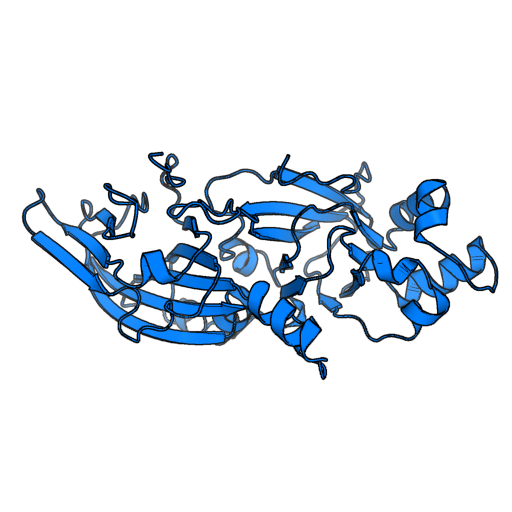O O . GLU A 1 121 ? -5.301 -5.581 22.248 1.00 95.62 121 GLU A O 1
ATOM 955 N N . LEU A 1 122 ? -6.081 -3.873 23.490 1.00 95.56 122 LEU A N 1
ATOM 956 C CA . LEU A 1 122 ? -6.606 -3.062 22.409 1.00 95.56 122 LEU A CA 1
ATOM 957 C C . LEU A 1 122 ? -5.725 -1.825 22.264 1.00 95.56 122 LEU A C 1
ATOM 959 O O . LEU A 1 122 ? -5.666 -0.981 23.160 1.00 95.56 122 LEU A O 1
ATOM 963 N N . ARG A 1 123 ? -5.057 -1.696 21.122 1.00 95.56 123 ARG A N 1
ATOM 964 C CA . ARG A 1 123 ? -4.203 -0.553 20.799 1.00 95.56 123 ARG A CA 1
ATOM 965 C C . ARG A 1 123 ? -4.818 0.258 19.671 1.00 95.56 123 ARG A C 1
ATOM 967 O O . ARG A 1 123 ? -5.097 -0.282 18.606 1.00 95.56 123 ARG A O 1
ATOM 974 N N . ILE A 1 124 ? -4.944 1.563 19.887 1.00 96.31 124 ILE A N 1
ATOM 975 C CA . ILE A 1 124 ? -5.297 2.534 18.851 1.00 96.31 124 ILE A CA 1
ATOM 976 C C . ILE A 1 124 ? -4.064 3.401 18.616 1.00 96.31 124 ILE A C 1
ATOM 978 O O . ILE A 1 124 ? -3.587 4.059 19.542 1.00 96.31 124 ILE A O 1
ATOM 982 N N . SER A 1 125 ? -3.516 3.392 17.405 1.00 95.56 125 SER A N 1
ATOM 983 C CA . SER A 1 125 ? -2.375 4.231 17.034 1.00 95.56 125 SER A CA 1
ATOM 984 C C . SER A 1 125 ? -2.642 5.027 15.769 1.00 95.56 125 SER A C 1
ATOM 986 O O . SER A 1 125 ? -3.298 4.568 14.838 1.00 95.56 125 SER A O 1
ATOM 988 N N . ILE A 1 126 ? -2.115 6.248 15.737 1.00 95.44 126 ILE A N 1
ATOM 989 C CA . ILE A 1 126 ? -2.242 7.164 14.609 1.00 95.44 126 ILE A CA 1
ATOM 990 C C . ILE A 1 126 ? -0.874 7.302 13.970 1.00 95.44 126 ILE A C 1
ATOM 992 O O . ILE A 1 126 ? 0.101 7.681 14.619 1.00 95.44 126 ILE A O 1
ATOM 996 N N . HIS A 1 127 ? -0.814 7.013 12.680 1.00 94.38 127 HIS A N 1
ATOM 997 C CA . HIS A 1 127 ? 0.391 7.060 11.874 1.00 94.38 127 HIS A CA 1
ATOM 998 C C . HIS A 1 127 ? 0.240 8.064 10.741 1.00 94.38 127 HIS A C 1
ATOM 1000 O O . HIS A 1 127 ? -0.867 8.362 10.299 1.00 94.38 127 HIS A O 1
ATOM 1006 N N . ARG A 1 128 ? 1.362 8.573 10.233 1.00 93.19 128 ARG A N 1
ATOM 1007 C CA . ARG A 1 128 ? 1.382 9.403 9.030 1.00 93.19 128 ARG A CA 1
ATOM 1008 C C . ARG A 1 128 ? 2.409 8.891 8.040 1.00 93.19 128 ARG A C 1
ATOM 1010 O O . ARG A 1 128 ? 3.615 8.918 8.304 1.00 93.19 128 ARG A O 1
ATOM 1017 N N . LYS A 1 129 ? 1.930 8.518 6.856 1.00 91.19 129 LYS A N 1
ATOM 1018 C CA . LYS A 1 129 ? 2.780 8.307 5.690 1.00 91.19 129 LYS A CA 1
ATOM 1019 C C . LYS A 1 129 ? 3.053 9.638 5.010 1.00 91.19 129 LYS A C 1
ATOM 1021 O O . LYS A 1 129 ? 2.144 10.428 4.760 1.00 91.19 129 LYS A O 1
ATOM 1026 N N . THR A 1 130 ? 4.324 9.875 4.716 1.00 90.75 130 THR A N 1
ATOM 1027 C CA . THR A 1 130 ? 4.776 11.013 3.912 1.00 90.75 130 THR A CA 1
ATOM 1028 C C . THR A 1 130 ? 5.456 10.456 2.665 1.00 90.75 130 THR A C 1
ATOM 1030 O O . THR A 1 130 ? 6.273 9.548 2.825 1.00 90.75 130 THR A O 1
ATOM 1033 N N . PRO A 1 131 ? 5.112 10.939 1.457 1.00 90.19 131 PRO A N 1
ATOM 1034 C CA . PRO A 1 131 ? 5.735 10.479 0.218 1.00 90.19 131 PRO A CA 1
ATOM 1035 C C . PRO A 1 131 ? 7.263 10.572 0.270 1.00 90.19 131 PRO A C 1
ATOM 1037 O O . PRO A 1 131 ? 7.788 11.568 0.775 1.00 90.19 131 PRO A O 1
ATOM 1040 N N . ARG A 1 132 ? 7.980 9.578 -0.268 1.00 87.94 132 ARG A N 1
ATOM 1041 C CA . ARG A 1 132 ? 9.453 9.585 -0.270 1.00 87.94 132 ARG A CA 1
ATOM 1042 C C . ARG A 1 132 ? 10.050 10.735 -1.077 1.00 87.94 132 ARG A C 1
ATOM 1044 O O . ARG A 1 132 ? 11.139 11.181 -0.726 1.00 87.94 132 ARG A O 1
ATOM 1051 N N . ILE A 1 133 ? 9.334 11.308 -2.050 1.00 82.75 133 ILE A N 1
ATOM 1052 C CA . ILE A 1 133 ? 9.759 12.556 -2.705 1.00 82.75 133 ILE A CA 1
ATOM 1053 C C . ILE A 1 133 ? 10.017 13.702 -1.702 1.00 82.75 133 ILE A C 1
ATOM 1055 O O . ILE A 1 133 ? 10.780 14.612 -1.996 1.00 82.75 133 ILE A O 1
ATOM 1059 N N . ALA A 1 134 ? 9.454 13.644 -0.488 1.00 86.06 134 ALA A N 1
ATOM 1060 C CA . ALA A 1 134 ? 9.709 14.603 0.590 1.00 86.06 134 ALA A CA 1
ATOM 1061 C C . ALA A 1 134 ? 11.028 14.399 1.357 1.00 86.06 134 ALA A C 1
ATOM 1063 O O . ALA A 1 134 ? 11.329 15.177 2.261 1.00 86.06 134 ALA A O 1
ATOM 1064 N N . GLU A 1 135 ? 11.795 13.349 1.057 1.00 84.25 135 GLU A N 1
ATOM 1065 C CA . GLU A 1 135 ? 13.083 13.071 1.707 1.00 84.25 135 GLU A CA 1
ATOM 1066 C C . GLU A 1 135 ? 14.203 14.000 1.213 1.00 84.25 135 GLU A C 1
ATOM 1068 O O . GLU A 1 135 ? 15.231 14.137 1.878 1.00 84.25 135 GLU A O 1
ATOM 1073 N N . VAL A 1 136 ? 14.003 14.660 0.071 1.00 82.75 136 VAL A N 1
ATOM 1074 C CA . VAL A 1 136 ? 14.931 15.641 -0.500 1.00 82.75 136 VAL A CA 1
ATOM 1075 C C . VAL A 1 136 ? 14.447 17.073 -0.242 1.00 82.75 136 VAL A C 1
ATOM 1077 O O . VAL A 1 136 ? 13.274 17.279 0.069 1.00 82.75 136 VAL A O 1
ATOM 1080 N N . PRO A 1 137 ? 15.319 18.093 -0.357 1.00 85.12 137 PRO A N 1
ATOM 1081 C CA . PRO A 1 137 ? 14.883 19.484 -0.317 1.00 85.12 137 PRO A CA 1
ATOM 1082 C C . PRO A 1 137 ? 13.822 19.760 -1.387 1.00 85.12 137 PRO A C 1
ATOM 1084 O O . PRO A 1 137 ? 14.006 19.407 -2.550 1.00 85.12 137 PRO A O 1
ATOM 1087 N N . LEU A 1 138 ? 12.729 20.403 -0.978 1.00 84.31 138 LEU A N 1
ATOM 1088 C CA . LEU A 1 138 ? 11.584 20.695 -1.831 1.00 84.31 138 LEU A CA 1
ATOM 1089 C C . LEU A 1 138 ? 11.344 22.195 -1.949 1.00 84.31 138 LEU A C 1
ATOM 1091 O O . LEU A 1 138 ? 11.444 22.939 -0.970 1.00 84.31 138 LEU A O 1
ATOM 1095 N N . GLU A 1 139 ? 10.935 22.609 -3.142 1.00 87.69 139 GLU A N 1
ATOM 1096 C CA . GLU A 1 139 ? 10.395 23.938 -3.391 1.00 87.69 139 GLU A CA 1
ATOM 1097 C C . GLU A 1 139 ? 9.037 24.120 -2.680 1.00 87.69 139 GLU A C 1
ATOM 1099 O O . GLU A 1 139 ? 8.325 23.141 -2.423 1.00 87.69 139 GLU A O 1
ATOM 1104 N N . PRO A 1 140 ? 8.612 25.360 -2.372 1.00 85.62 140 PRO A N 1
ATOM 1105 C CA . PRO A 1 140 ? 7.366 25.613 -1.641 1.00 85.62 140 PRO A CA 1
ATOM 1106 C C . PRO A 1 140 ? 6.114 24.979 -2.268 1.00 85.62 140 PRO A C 1
ATOM 1108 O O . PRO A 1 140 ? 5.247 24.476 -1.551 1.00 85.62 140 PRO A O 1
ATOM 1111 N N . GLU A 1 141 ? 6.025 24.965 -3.599 1.00 82.06 141 GLU A N 1
ATOM 1112 C CA . GLU A 1 141 ? 4.919 24.332 -4.329 1.00 82.06 141 GLU A CA 1
ATOM 1113 C C . GLU A 1 141 ? 4.917 22.809 -4.127 1.00 82.06 141 GLU A C 1
ATOM 1115 O O . GLU A 1 141 ? 3.879 22.216 -3.829 1.00 82.06 141 GLU A O 1
ATOM 1120 N N . GLN A 1 142 ? 6.096 22.183 -4.168 1.00 82.62 142 GLN A N 1
ATOM 1121 C CA . GLN A 1 142 ? 6.260 20.751 -3.916 1.00 82.62 142 GLN A CA 1
ATOM 1122 C C . GLN A 1 142 ? 5.934 20.395 -2.460 1.00 82.62 142 GLN A C 1
ATOM 1124 O O . GLN A 1 142 ? 5.322 19.362 -2.201 1.00 82.62 142 GLN A O 1
ATOM 1129 N N . MET A 1 143 ? 6.258 21.272 -1.504 1.00 84.50 143 MET A N 1
ATOM 1130 C CA . MET A 1 143 ? 5.881 21.096 -0.097 1.00 84.50 143 MET A CA 1
ATOM 1131 C C . MET A 1 143 ? 4.361 21.088 0.104 1.00 84.50 143 MET A C 1
ATOM 1133 O O . MET A 1 143 ? 3.847 20.295 0.898 1.00 84.50 143 MET A O 1
ATOM 1137 N N . ALA A 1 144 ? 3.628 21.956 -0.600 1.00 82.06 144 ALA A N 1
ATOM 1138 C CA . ALA A 1 144 ? 2.166 21.967 -0.553 1.00 82.06 144 ALA A CA 1
ATOM 1139 C C . ALA A 1 144 ? 1.578 20.676 -1.142 1.00 82.06 144 ALA A C 1
ATOM 1141 O O . ALA A 1 144 ? 0.659 20.093 -0.563 1.00 82.06 144 ALA A O 1
ATOM 1142 N N . MET A 1 145 ? 2.154 20.194 -2.245 1.00 81.25 145 MET A N 1
ATOM 1143 C CA . MET A 1 145 ? 1.760 18.937 -2.876 1.00 81.25 145 MET A CA 1
ATOM 1144 C C . MET A 1 145 ? 2.056 17.729 -1.975 1.00 81.25 145 MET A C 1
ATOM 1146 O O . MET A 1 145 ? 1.179 16.900 -1.756 1.00 81.25 145 MET A O 1
ATOM 1150 N N . VAL A 1 146 ? 3.230 17.667 -1.340 1.00 86.06 146 VAL A N 1
ATOM 1151 C CA . VAL A 1 146 ? 3.560 16.618 -0.360 1.00 86.06 146 VAL A CA 1
ATOM 1152 C C . VAL A 1 146 ? 2.574 16.596 0.799 1.00 86.06 146 VAL A C 1
ATOM 1154 O O . VAL A 1 146 ? 2.100 15.523 1.162 1.00 86.06 146 VAL A O 1
ATOM 1157 N N . ARG A 1 147 ? 2.218 17.760 1.358 1.00 83.00 147 ARG A N 1
ATOM 1158 C CA . ARG A 1 147 ? 1.182 17.837 2.403 1.00 83.00 147 ARG A CA 1
ATOM 1159 C C . ARG A 1 147 ? -0.159 17.295 1.912 1.00 83.00 147 ARG A C 1
ATOM 1161 O O . ARG A 1 147 ? -0.858 16.647 2.680 1.00 83.00 147 ARG A O 1
ATOM 1168 N N . TYR A 1 148 ? -0.508 17.533 0.648 1.00 80.94 148 TYR A N 1
ATOM 1169 C CA . TYR A 1 148 ? -1.728 16.998 0.042 1.00 80.94 148 TYR A CA 1
ATOM 1170 C C . TYR A 1 148 ? -1.689 15.470 -0.139 1.00 80.94 148 TYR A C 1
ATOM 1172 O O . TYR A 1 148 ? -2.721 14.817 -0.015 1.00 80.94 148 TYR A O 1
ATOM 1180 N N . ALA A 1 149 ? -0.512 14.891 -0.391 1.00 86.38 149 ALA A N 1
ATOM 1181 C CA . ALA A 1 149 ? -0.326 13.447 -0.542 1.00 86.38 149 ALA A CA 1
ATOM 1182 C C . ALA A 1 149 ? -0.090 12.690 0.773 1.00 86.38 149 ALA A C 1
ATOM 1184 O O . ALA A 1 149 ? -0.018 11.462 0.751 1.00 86.38 149 ALA A O 1
ATOM 1185 N N . GLN A 1 150 ? 0.041 13.374 1.913 1.00 89.25 150 GLN A N 1
ATOM 1186 C CA . GLN A 1 150 ? 0.146 12.700 3.205 1.00 89.25 150 GLN A CA 1
ATOM 1187 C C . GLN A 1 150 ? -1.137 11.929 3.518 1.00 89.25 150 GLN A C 1
ATOM 1189 O O . GLN A 1 150 ? -2.247 12.438 3.366 1.00 89.25 150 GLN A O 1
ATOM 1194 N N . VAL A 1 151 ? -0.962 10.706 4.008 1.00 89.69 151 VAL A N 1
ATOM 1195 C CA . VAL A 1 151 ? -2.063 9.843 4.435 1.00 89.69 151 VAL A CA 1
ATOM 1196 C C . VAL A 1 151 ? -1.899 9.584 5.917 1.00 89.69 151 VAL A C 1
ATOM 1198 O O . VAL A 1 151 ? -0.852 9.102 6.362 1.00 89.69 151 VAL A O 1
ATOM 1201 N N . VAL A 1 152 ? -2.930 9.921 6.683 1.00 92.38 152 VAL A N 1
ATOM 1202 C CA . VAL A 1 152 ? -3.022 9.525 8.083 1.00 92.38 152 VAL A CA 1
ATOM 1203 C C . VAL A 1 152 ? -3.601 8.116 8.128 1.00 92.38 152 VAL A C 1
ATOM 1205 O O . VAL A 1 152 ? -4.505 7.790 7.368 1.00 92.38 152 VAL A O 1
ATOM 1208 N N . THR A 1 153 ? -3.055 7.243 8.963 1.00 92.88 153 THR A N 1
ATOM 1209 C CA . THR A 1 153 ? -3.577 5.888 9.158 1.00 92.88 153 THR A CA 1
ATOM 1210 C C . THR A 1 153 ? -3.913 5.687 10.624 1.00 92.88 153 THR A C 1
ATOM 1212 O O . THR A 1 153 ? -3.035 5.812 11.474 1.00 92.88 153 THR A O 1
ATOM 1215 N N . VAL A 1 154 ? -5.175 5.395 10.918 1.00 94.31 154 VAL A N 1
ATOM 1216 C CA . VAL A 1 154 ? -5.626 4.955 12.239 1.00 94.31 154 VAL A CA 1
ATOM 1217 C C . VAL A 1 154 ? -5.571 3.436 12.248 1.00 94.31 154 VAL A C 1
ATOM 1219 O O . VAL A 1 154 ? -6.257 2.788 11.463 1.00 94.31 154 VAL A O 1
ATOM 1222 N N . VAL A 1 155 ? -4.750 2.873 13.126 1.00 94.12 155 VAL A N 1
ATOM 1223 C CA . VAL A 1 155 ? -4.607 1.429 13.304 1.00 94.12 155 VAL A CA 1
ATOM 1224 C C . VAL A 1 155 ? -5.261 1.043 14.622 1.00 94.12 155 VAL A C 1
ATOM 1226 O O . VAL A 1 155 ? -4.873 1.541 15.677 1.00 94.12 155 VAL A O 1
ATOM 1229 N N . ILE A 1 156 ? -6.247 0.155 14.557 1.00 94.69 156 ILE A N 1
ATOM 1230 C CA . ILE A 1 156 ? -6.952 -0.406 15.707 1.00 94.69 156 ILE A CA 1
ATOM 1231 C C . ILE A 1 156 ? -6.609 -1.890 15.752 1.00 94.69 156 ILE A C 1
ATOM 1233 O O . ILE A 1 156 ? -7.114 -2.687 14.966 1.00 94.69 156 ILE A O 1
ATOM 1237 N N . ALA A 1 157 ? -5.696 -2.252 16.644 1.00 93.31 157 ALA A N 1
ATOM 1238 C CA . ALA A 1 157 ? -5.178 -3.604 16.765 1.00 93.31 157 ALA A CA 1
ATOM 1239 C C . ALA A 1 157 ? -5.684 -4.255 18.051 1.00 93.31 157 ALA A C 1
ATOM 1241 O O . ALA A 1 157 ? -5.549 -3.677 19.132 1.00 93.31 157 ALA A O 1
ATOM 1242 N N . LEU A 1 158 ? -6.213 -5.470 17.930 1.00 93.69 158 LEU A N 1
ATOM 1243 C CA . LEU A 1 158 ? -6.617 -6.309 19.050 1.00 93.69 158 LEU A CA 1
ATOM 1244 C C . LEU A 1 158 ? -5.745 -7.563 19.095 1.00 93.69 158 LEU A C 1
ATOM 1246 O O . LEU A 1 158 ? -5.640 -8.272 18.097 1.00 93.69 158 LEU A O 1
ATOM 1250 N N . PHE A 1 159 ? -5.135 -7.849 20.242 1.00 91.88 159 PHE A N 1
ATOM 1251 C CA . PHE A 1 159 ? -4.304 -9.041 20.438 1.00 91.88 159 PHE A CA 1
ATOM 1252 C C . PHE A 1 159 ? -4.412 -9.571 21.876 1.00 91.88 159 PHE A C 1
ATOM 1254 O O . PHE A 1 159 ? -4.789 -8.815 22.770 1.00 91.88 159 PHE A O 1
ATOM 1261 N N . PRO A 1 160 ? -4.115 -10.858 22.137 1.00 92.00 160 PRO A N 1
ATOM 1262 C CA . PRO A 1 160 ? -4.161 -11.415 23.491 1.00 92.00 160 PRO A CA 1
ATOM 1263 C C . PRO A 1 160 ? -3.248 -10.654 24.464 1.00 92.00 160 PRO A C 1
ATOM 1265 O O . PRO A 1 160 ? -2.128 -10.298 24.099 1.00 92.00 160 PRO A O 1
ATOM 1268 N N . ALA A 1 161 ? -3.685 -10.451 25.714 1.00 91.12 161 ALA A N 1
ATOM 1269 C CA . ALA A 1 161 ? -2.898 -9.714 26.712 1.00 91.12 161 ALA A CA 1
ATOM 1270 C C . ALA A 1 161 ? -1.638 -10.460 27.179 1.00 91.12 161 ALA A C 1
ATOM 1272 O O . ALA A 1 161 ? -0.645 -9.851 27.578 1.00 91.12 161 ALA A O 1
ATOM 1273 N N . GLN A 1 162 ? -1.652 -11.790 27.081 1.00 85.50 162 GLN A N 1
ATOM 1274 C CA . GLN A 1 162 ? -0.504 -12.649 27.363 1.00 85.50 162 GLN A CA 1
ATOM 1275 C C . GLN A 1 162 ? -0.048 -13.363 26.086 1.00 85.50 162 GLN A C 1
ATOM 1277 O O . GLN A 1 162 ? -0.296 -14.561 25.929 1.00 85.50 162 GLN A O 1
ATOM 1282 N N . PRO A 1 163 ? 0.613 -12.654 25.154 1.00 75.75 163 PRO A N 1
ATOM 1283 C CA . PRO A 1 163 ? 1.237 -13.311 24.018 1.00 75.75 163 PRO A CA 1
ATOM 1284 C C . PRO A 1 163 ? 2.365 -14.229 24.512 1.00 75.75 163 PRO A C 1
ATOM 1286 O O . PRO A 1 163 ? 3.043 -13.962 25.509 1.00 75.75 163 PRO A O 1
ATOM 1289 N N . THR A 1 164 ? 2.573 -15.336 23.810 1.00 77.38 164 THR A N 1
ATOM 1290 C CA . THR A 1 164 ? 3.659 -16.283 24.088 1.00 77.38 164 THR A CA 1
ATOM 1291 C C . THR A 1 164 ? 5.033 -15.613 23.937 1.00 77.38 164 THR A C 1
ATOM 1293 O O . THR A 1 164 ? 5.193 -14.622 23.222 1.00 77.38 164 THR A O 1
ATOM 1296 N N . GLN A 1 165 ? 6.071 -16.154 24.589 1.00 69.81 165 GLN A N 1
ATOM 1297 C CA . GLN A 1 165 ? 7.426 -15.596 24.458 1.00 69.81 165 GLN A CA 1
ATOM 1298 C C . GLN A 1 165 ? 7.934 -15.594 23.010 1.00 69.81 165 GLN A C 1
ATOM 1300 O O . GLN A 1 165 ? 8.625 -14.659 22.620 1.00 69.81 165 GLN A O 1
ATOM 1305 N N . GLU A 1 166 ? 7.564 -16.593 22.206 1.00 69.75 166 GLU A N 1
ATOM 1306 C CA . GLU A 1 166 ? 7.901 -16.649 20.778 1.00 69.75 166 GLU A CA 1
ATOM 1307 C C . GLU A 1 166 ? 7.241 -15.506 19.992 1.00 69.75 166 GLU A C 1
ATOM 1309 O O . GLU A 1 166 ? 7.883 -14.891 19.143 1.00 69.75 166 GLU A O 1
ATOM 1314 N N . GLN A 1 167 ? 5.997 -15.158 20.332 1.00 70.56 167 GLN A N 1
ATOM 1315 C CA . GLN A 1 167 ? 5.261 -14.035 19.741 1.00 70.56 167 GLN A CA 1
ATOM 1316 C C . GLN A 1 167 ? 5.838 -12.663 20.126 1.00 70.56 167 GLN A C 1
ATOM 1318 O O . GLN A 1 167 ? 5.752 -11.724 19.340 1.00 70.56 167 GLN A O 1
ATOM 1323 N N . LEU A 1 168 ? 6.438 -12.540 21.314 1.00 66.69 168 LEU A N 1
ATOM 1324 C CA . LEU A 1 168 ? 7.072 -11.304 21.793 1.00 66.69 168 LEU A CA 1
ATOM 1325 C C . LEU A 1 168 ? 8.524 -11.137 21.329 1.00 66.69 168 LEU A C 1
ATOM 1327 O O . LEU A 1 168 ? 9.023 -10.014 21.264 1.00 66.69 168 LEU A O 1
ATOM 1331 N N . ALA A 1 169 ? 9.219 -12.238 21.043 1.00 66.56 169 ALA A N 1
ATOM 1332 C CA . ALA A 1 169 ? 10.636 -12.238 20.686 1.00 66.56 169 ALA A CA 1
ATOM 1333 C C . ALA A 1 169 ? 10.907 -11.894 19.210 1.00 66.56 169 ALA A C 1
ATOM 1335 O O . ALA A 1 169 ? 12.059 -11.948 18.774 1.00 66.56 169 ALA A O 1
ATOM 1336 N N . SER A 1 170 ? 9.880 -11.545 18.427 1.00 74.88 170 SER A N 1
ATOM 1337 C CA . SER A 1 170 ? 10.050 -11.212 17.014 1.00 74.88 170 SER A CA 1
ATOM 1338 C C . SER A 1 170 ? 10.883 -9.941 16.841 1.00 74.88 170 SER A C 1
ATOM 1340 O O . SER A 1 170 ? 10.488 -8.854 17.269 1.00 74.88 170 SER A O 1
ATOM 1342 N N . ALA A 1 171 ? 12.034 -10.079 16.185 1.00 83.31 171 ALA A N 1
ATOM 1343 C CA . ALA A 1 171 ? 12.813 -8.951 15.695 1.00 83.31 171 ALA A CA 1
ATOM 1344 C C . ALA A 1 171 ? 12.049 -8.215 14.574 1.00 83.31 171 ALA A C 1
ATOM 1346 O O . ALA A 1 171 ? 11.224 -8.840 13.904 1.00 83.31 171 ALA A O 1
ATOM 1347 N N . PRO A 1 172 ? 12.318 -6.914 14.348 1.00 87.31 172 PRO A N 1
ATOM 1348 C CA . PRO A 1 172 ? 11.815 -6.217 13.166 1.00 87.31 172 PRO A CA 1
ATOM 1349 C C . PRO A 1 172 ? 12.265 -6.940 11.892 1.00 87.31 172 PRO A C 1
ATOM 1351 O O . PRO A 1 172 ? 13.446 -7.263 11.741 1.00 87.31 172 PRO A O 1
ATOM 1354 N N . VAL A 1 173 ? 11.331 -7.174 10.976 1.00 90.56 173 VAL A N 1
ATOM 1355 C CA . VAL A 1 173 ? 11.611 -7.802 9.671 1.00 90.56 173 VAL A CA 1
ATOM 1356 C C . VAL A 1 173 ? 11.388 -6.839 8.513 1.00 90.56 173 VAL A C 1
ATOM 1358 O O . VAL A 1 173 ? 11.969 -7.013 7.443 1.00 90.56 173 VAL A O 1
ATOM 1361 N N . TRP A 1 174 ? 10.587 -5.793 8.721 1.00 91.62 174 TRP A N 1
ATOM 1362 C CA . TRP A 1 174 ? 10.331 -4.785 7.707 1.00 91.62 174 TRP A CA 1
ATOM 1363 C C . TRP A 1 174 ? 11.428 -3.727 7.712 1.00 91.62 174 TRP A C 1
ATOM 1365 O O . TRP A 1 174 ? 11.807 -3.171 8.743 1.00 91.62 174 TRP A O 1
ATOM 1375 N N . THR A 1 175 ? 11.898 -3.390 6.518 1.00 91.25 175 THR A N 1
ATOM 1376 C CA . THR A 1 175 ? 12.842 -2.289 6.298 1.00 91.25 175 THR A CA 1
ATOM 1377 C C . THR A 1 175 ? 12.268 -1.312 5.278 1.00 91.25 175 THR A C 1
ATOM 1379 O O . THR A 1 175 ? 11.265 -1.594 4.623 1.00 91.25 175 THR A O 1
ATOM 1382 N N . ARG A 1 176 ? 12.919 -0.157 5.104 1.00 89.50 176 ARG A N 1
ATOM 1383 C CA . ARG A 1 176 ? 12.515 0.842 4.097 1.00 89.50 176 ARG A CA 1
ATOM 1384 C C . ARG A 1 176 ? 12.584 0.324 2.660 1.00 89.50 176 ARG A C 1
ATOM 1386 O O . ARG A 1 176 ? 11.945 0.906 1.794 1.00 89.50 176 ARG A O 1
ATOM 1393 N N . ASP A 1 177 ? 13.305 -0.768 2.432 1.00 91.56 177 ASP A N 1
ATOM 1394 C CA . ASP A 1 177 ? 13.398 -1.406 1.122 1.00 91.56 177 ASP A CA 1
ATOM 1395 C C . ASP A 1 177 ? 12.231 -2.380 0.891 1.00 91.56 177 ASP A C 1
ATOM 1397 O O . ASP A 1 177 ? 12.075 -2.892 -0.202 1.00 91.56 177 ASP A O 1
ATOM 1401 N N . HIS A 1 178 ? 11.372 -2.631 1.882 1.00 93.31 178 HIS A N 1
ATOM 1402 C CA . HIS A 1 178 ? 10.191 -3.496 1.741 1.00 93.31 178 HIS A CA 1
ATOM 1403 C C . HIS A 1 178 ? 8.892 -2.705 1.534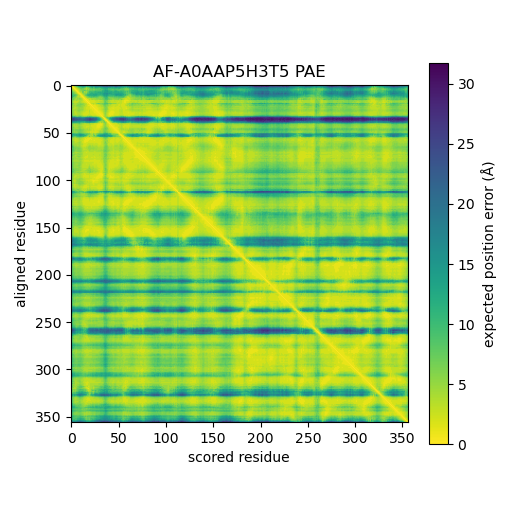 1.00 93.31 178 HIS A C 1
ATOM 1405 O O . HIS A 1 178 ? 7.857 -3.278 1.192 1.00 93.31 178 HIS A O 1
ATOM 1411 N N . HIS A 1 179 ? 8.911 -1.387 1.743 1.00 93.31 179 HIS A N 1
ATOM 1412 C CA . HIS A 1 179 ? 7.752 -0.537 1.494 1.00 93.31 179 HIS A CA 1
ATOM 1413 C C . HIS A 1 179 ? 8.163 0.860 1.036 1.00 93.31 179 HIS A C 1
ATOM 1415 O O . HIS A 1 179 ? 8.926 1.556 1.707 1.00 93.31 179 HIS A O 1
ATOM 1421 N N . VAL A 1 180 ? 7.572 1.296 -0.074 1.00 92.69 180 VAL A N 1
ATOM 1422 C CA . VAL A 1 180 ? 7.700 2.659 -0.588 1.00 92.69 180 VAL A CA 1
ATOM 1423 C C . VAL A 1 180 ? 6.319 3.281 -0.696 1.00 92.69 180 VAL A C 1
ATOM 1425 O O . VAL A 1 180 ? 5.450 2.762 -1.383 1.00 92.69 180 VAL A O 1
ATOM 1428 N N . PHE A 1 181 ? 6.125 4.414 -0.029 1.00 91.62 181 PHE A N 1
ATOM 1429 C CA . PHE A 1 181 ? 4.969 5.276 -0.238 1.00 91.62 181 PHE A CA 1
ATOM 1430 C C . PHE A 1 181 ? 5.433 6.532 -0.957 1.00 91.62 181 PHE A C 1
ATOM 1432 O O . PHE A 1 181 ? 6.311 7.235 -0.453 1.00 91.62 181 PHE A O 1
ATOM 1439 N N . ASP A 1 182 ? 4.873 6.812 -2.127 1.00 88.62 182 ASP A N 1
ATOM 1440 C CA . ASP A 1 182 ? 5.299 7.967 -2.905 1.00 88.62 182 ASP A CA 1
ATOM 1441 C C . ASP A 1 182 ? 4.193 8.527 -3.806 1.00 88.62 182 ASP A C 1
ATOM 1443 O O . ASP A 1 182 ? 3.059 8.044 -3.804 1.00 88.62 182 ASP A O 1
ATOM 1447 N N . SER A 1 183 ? 4.518 9.601 -4.523 1.00 77.44 183 SER A N 1
ATOM 1448 C CA . SER A 1 183 ? 3.581 10.399 -5.295 1.00 77.44 183 SER A CA 1
ATOM 1449 C C . SER A 1 183 ? 4.218 10.898 -6.588 1.00 77.44 183 SER A C 1
ATOM 1451 O O . SER A 1 183 ? 5.025 11.828 -6.568 1.00 77.44 183 SER A O 1
ATOM 1453 N N . TYR A 1 184 ? 3.841 10.298 -7.719 1.00 68.75 184 TYR A N 1
ATOM 1454 C CA . TYR A 1 184 ? 4.523 10.509 -9.003 1.00 68.75 184 TYR A CA 1
ATOM 1455 C C . TYR A 1 184 ? 3.602 10.915 -10.165 1.00 68.75 184 TYR A C 1
ATOM 1457 O O . TYR A 1 184 ? 3.997 10.876 -11.330 1.00 68.75 184 TYR A O 1
ATOM 1465 N N . GLY A 1 185 ? 2.380 11.362 -9.868 1.00 69.31 185 GLY A N 1
ATOM 1466 C CA . GLY A 1 185 ? 1.421 11.746 -10.906 1.00 69.31 185 GLY A CA 1
ATOM 1467 C C . GLY A 1 185 ? 0.808 10.546 -11.628 1.00 69.31 185 GLY A C 1
ATOM 1468 O O . GLY A 1 185 ? 0.966 9.404 -11.208 1.00 69.31 185 GLY A O 1
ATOM 1469 N N . SER A 1 186 ? 0.082 10.809 -12.718 1.00 74.06 186 SER A N 1
ATOM 1470 C CA . SER A 1 186 ? -0.795 9.802 -13.330 1.00 74.06 186 SER A CA 1
ATOM 1471 C C . SER A 1 186 ? -0.107 8.807 -14.273 1.00 74.06 186 SER A C 1
ATOM 1473 O O . SER A 1 186 ? -0.731 7.879 -14.784 1.00 74.06 186 SER A O 1
ATOM 1475 N N . ALA A 1 187 ? 1.187 8.989 -14.542 1.00 82.19 187 ALA A N 1
ATOM 1476 C CA . ALA A 1 187 ? 1.918 8.143 -15.484 1.00 82.19 187 ALA A CA 1
ATOM 1477 C C . ALA A 1 187 ? 2.237 6.750 -14.905 1.00 82.19 187 ALA A C 1
ATOM 1479 O O . ALA A 1 187 ? 2.427 5.801 -15.665 1.00 82.19 187 ALA A O 1
ATOM 1480 N N . GLY A 1 188 ? 2.249 6.623 -13.575 1.00 88.25 188 GLY A N 1
ATOM 1481 C CA . GLY A 1 188 ? 2.622 5.405 -12.865 1.00 88.25 188 GLY A CA 1
ATOM 1482 C C . GLY A 1 188 ? 4.134 5.186 -12.794 1.00 88.25 188 GLY A C 1
ATOM 1483 O O . GLY A 1 188 ? 4.903 6.150 -12.740 1.00 88.25 188 GLY A O 1
ATOM 1484 N N . PHE A 1 189 ? 4.572 3.927 -12.759 1.00 91.94 189 PHE A N 1
ATOM 1485 C CA . PHE A 1 189 ? 5.974 3.566 -12.537 1.00 91.94 189 PHE A CA 1
ATOM 1486 C C . PHE A 1 189 ? 6.384 2.252 -13.193 1.00 91.94 189 PHE A C 1
ATOM 1488 O O . PHE A 1 189 ? 5.563 1.434 -13.616 1.00 91.94 189 PHE A O 1
ATOM 1495 N N . ILE A 1 190 ? 7.697 2.044 -13.212 1.00 94.25 190 ILE A N 1
ATOM 1496 C CA . ILE A 1 190 ? 8.327 0.769 -13.523 1.00 94.25 190 ILE A CA 1
ATOM 1497 C C . ILE A 1 190 ? 9.135 0.295 -12.324 1.00 94.25 190 ILE A C 1
ATOM 1499 O O . ILE A 1 190 ? 9.698 1.100 -11.580 1.00 94.25 190 ILE A O 1
ATOM 1503 N N . LEU A 1 191 ? 9.218 -1.018 -12.163 1.00 96.31 191 LEU A N 1
ATOM 1504 C CA . LEU A 1 191 ? 10.243 -1.650 -11.347 1.00 96.31 191 LEU A CA 1
ATOM 1505 C C . LEU A 1 191 ? 11.318 -2.154 -12.298 1.00 96.31 191 LEU A C 1
ATOM 1507 O O . LEU A 1 191 ? 11.012 -2.982 -13.147 1.00 96.31 191 LEU A O 1
ATOM 1511 N N . ALA A 1 192 ? 12.542 -1.657 -12.188 1.00 96.94 192 ALA A N 1
ATOM 1512 C CA . ALA A 1 192 ? 13.614 -1.966 -13.125 1.00 96.94 192 ALA A CA 1
ATOM 1513 C C . ALA A 1 192 ? 14.790 -2.651 -12.430 1.00 96.94 192 ALA A C 1
ATOM 1515 O O . ALA A 1 192 ? 15.300 -2.162 -11.418 1.00 96.94 192 ALA A O 1
ATOM 1516 N N . ASP A 1 193 ? 15.290 -3.724 -13.041 1.00 96.44 193 ASP A N 1
ATOM 1517 C CA . ASP A 1 193 ? 16.655 -4.194 -12.812 1.00 96.44 193 ASP A CA 1
ATOM 1518 C C . ASP A 1 193 ? 17.598 -3.245 -13.561 1.00 96.44 193 ASP A C 1
ATOM 1520 O O . ASP A 1 193 ? 18.098 -3.534 -14.650 1.00 96.44 193 ASP A O 1
ATOM 1524 N N . LEU A 1 194 ? 17.746 -2.033 -13.018 1.00 95.75 194 LEU A N 1
ATOM 1525 C CA . LEU A 1 194 ? 18.406 -0.925 -13.700 1.00 95.75 194 LEU A CA 1
ATOM 1526 C C . LEU A 1 194 ? 19.840 -1.272 -14.155 1.00 95.75 194 LEU A C 1
ATOM 1528 O O . LEU A 1 194 ? 20.158 -0.987 -15.311 1.00 95.75 194 LEU A O 1
ATOM 1532 N N . PRO A 1 195 ? 20.691 -1.948 -13.350 1.00 94.69 195 PRO A N 1
ATOM 1533 C CA . PRO A 1 195 ? 22.034 -2.340 -13.782 1.00 94.69 195 PRO A CA 1
ATOM 1534 C C . PRO A 1 195 ? 22.064 -3.229 -15.032 1.00 94.69 195 PRO A C 1
ATOM 1536 O O . PRO A 1 195 ? 23.004 -3.127 -15.820 1.00 94.69 195 PRO A O 1
ATOM 1539 N N . ARG A 1 196 ? 21.054 -4.089 -15.229 1.00 95.38 196 ARG A N 1
ATOM 1540 C CA . ARG A 1 196 ? 20.937 -4.944 -16.423 1.00 95.38 196 ARG A CA 1
ATOM 1541 C C . ARG A 1 196 ? 20.169 -4.265 -17.556 1.00 95.38 196 ARG A C 1
ATOM 1543 O O . ARG A 1 196 ? 20.508 -4.456 -18.721 1.00 95.38 196 ARG A O 1
ATOM 1550 N N . MET A 1 197 ? 19.179 -3.439 -17.229 1.00 95.44 197 MET A N 1
ATOM 1551 C CA . MET A 1 197 ? 18.355 -2.727 -18.204 1.00 95.44 197 MET A CA 1
ATOM 1552 C C . MET A 1 197 ? 19.141 -1.649 -18.959 1.00 95.44 197 MET A C 1
ATOM 1554 O O . MET A 1 197 ? 18.977 -1.537 -20.169 1.00 95.44 197 MET A O 1
ATOM 1558 N N . VAL A 1 198 ? 20.019 -0.886 -18.294 1.00 95.25 198 VAL A N 1
ATOM 1559 C CA . VAL A 1 198 ? 20.828 0.172 -18.938 1.00 95.25 198 VAL A CA 1
ATOM 1560 C C . VAL A 1 198 ? 21.653 -0.332 -20.123 1.00 95.25 198 VAL A C 1
ATOM 1562 O O . VAL A 1 198 ? 21.405 0.134 -21.237 1.00 95.25 198 VAL A O 1
ATOM 1565 N N . PRO A 1 199 ? 22.580 -1.293 -19.950 1.00 95.06 199 PRO A N 1
ATOM 1566 C CA . PRO A 1 199 ? 23.374 -1.785 -21.071 1.00 95.06 199 PRO A CA 1
ATOM 1567 C C . PRO A 1 199 ? 22.510 -2.455 -22.145 1.00 95.06 199 PRO A C 1
ATOM 1569 O O . PRO A 1 199 ? 22.859 -2.401 -23.321 1.00 95.06 199 PRO A O 1
ATOM 1572 N N . ARG A 1 200 ? 21.367 -3.051 -21.771 1.00 95.38 200 ARG A N 1
ATOM 1573 C CA . ARG A 1 200 ? 20.453 -3.669 -22.735 1.00 95.38 200 ARG A CA 1
ATOM 1574 C C . ARG A 1 200 ? 19.745 -2.640 -23.615 1.00 95.38 200 ARG A C 1
ATOM 1576 O O . ARG A 1 200 ? 19.635 -2.842 -24.820 1.00 95.38 200 ARG A O 1
ATOM 1583 N N . VAL A 1 201 ? 19.294 -1.525 -23.042 1.00 94.75 201 VAL A N 1
ATOM 1584 C CA . VAL A 1 201 ? 18.705 -0.420 -23.814 1.00 94.75 201 VAL A CA 1
ATOM 1585 C C . VAL A 1 201 ? 19.741 0.184 -24.765 1.00 94.75 201 VAL A C 1
ATOM 1587 O O . VAL A 1 201 ? 19.420 0.424 -25.929 1.00 94.75 201 VAL A O 1
ATOM 1590 N N . ASP A 1 202 ? 20.984 0.362 -24.310 1.00 93.06 202 ASP A N 1
ATOM 1591 C CA . ASP A 1 202 ? 22.076 0.866 -25.152 1.00 93.06 202 ASP A CA 1
ATOM 1592 C C . ASP A 1 202 ? 22.400 -0.085 -26.318 1.00 93.06 202 ASP A C 1
ATOM 1594 O O . ASP A 1 202 ? 22.694 0.370 -27.423 1.00 93.06 202 ASP A O 1
ATOM 1598 N N . GLU A 1 203 ? 22.315 -1.403 -26.107 1.00 94.44 203 GLU A N 1
ATOM 1599 C CA . GLU A 1 203 ? 22.485 -2.405 -27.167 1.00 94.44 203 GLU A CA 1
ATOM 1600 C C . GLU A 1 203 ? 21.369 -2.324 -28.221 1.00 94.44 203 GLU A C 1
ATOM 1602 O O . GLU A 1 203 ? 21.644 -2.399 -29.419 1.00 94.44 203 GLU A O 1
ATOM 1607 N N . LEU A 1 204 ? 20.117 -2.157 -27.784 1.00 93.12 204 LEU A N 1
ATOM 1608 C CA . LEU A 1 204 ? 18.943 -2.175 -28.662 1.00 93.12 204 LEU A CA 1
ATOM 1609 C C . LEU A 1 204 ? 18.745 -0.865 -29.436 1.00 93.12 204 LEU A C 1
ATOM 1611 O O . LEU A 1 204 ? 18.317 -0.895 -30.589 1.00 93.12 204 LEU A O 1
ATOM 1615 N N . LEU A 1 205 ? 19.034 0.281 -28.814 1.00 91.88 205 LEU A N 1
ATOM 1616 C CA . LEU A 1 205 ? 18.770 1.605 -29.390 1.00 91.88 205 LEU A CA 1
ATOM 1617 C C . LEU A 1 205 ? 20.037 2.357 -29.827 1.00 91.88 205 LEU A C 1
ATOM 1619 O O . LEU A 1 205 ? 19.937 3.376 -30.514 1.00 91.88 205 LEU A O 1
ATOM 1623 N N . GLY A 1 206 ? 21.223 1.878 -29.442 1.00 88.94 206 GLY A N 1
ATOM 1624 C CA . GLY A 1 206 ? 22.484 2.604 -29.587 1.00 88.94 206 GLY A CA 1
ATOM 1625 C C . GLY A 1 206 ? 22.637 3.736 -28.565 1.00 88.94 206 GLY A C 1
ATOM 1626 O O . GLY A 1 206 ? 21.736 4.031 -27.785 1.00 88.94 206 GLY A O 1
ATOM 1627 N N . ALA A 1 207 ? 23.785 4.413 -28.573 1.00 82.62 207 ALA A N 1
ATOM 1628 C CA . ALA A 1 207 ? 24.003 5.579 -27.715 1.00 82.62 207 ALA A CA 1
ATOM 1629 C C . ALA A 1 207 ? 23.159 6.780 -28.184 1.00 82.62 207 ALA A C 1
ATOM 1631 O O . ALA A 1 207 ? 23.139 7.092 -29.376 1.00 82.62 207 ALA A O 1
ATOM 1632 N N . GLY A 1 208 ? 22.514 7.493 -27.258 1.00 81.12 208 GLY A N 1
ATOM 1633 C CA . GLY A 1 208 ? 21.768 8.710 -27.584 1.00 81.12 208 GLY A CA 1
ATOM 1634 C C . GLY A 1 208 ? 20.790 9.160 -26.502 1.00 81.12 208 GLY A C 1
ATOM 1635 O O . GLY A 1 208 ? 20.609 8.494 -25.483 1.00 81.12 208 GLY A O 1
ATOM 1636 N N . ASP A 1 209 ? 20.158 10.305 -26.752 1.00 86.81 209 ASP A N 1
ATOM 1637 C CA . ASP A 1 209 ? 19.056 10.815 -25.938 1.00 86.81 209 ASP A CA 1
ATOM 1638 C C . ASP A 1 209 ? 17.761 10.117 -26.357 1.00 86.81 209 ASP A C 1
ATOM 1640 O O . ASP A 1 209 ? 17.144 10.457 -27.368 1.00 86.81 209 ASP A O 1
ATOM 1644 N N . HIS A 1 210 ? 17.373 9.105 -25.582 1.00 91.62 210 HIS A N 1
ATOM 1645 C CA . HIS A 1 210 ? 16.183 8.303 -25.850 1.00 91.62 210 HIS A CA 1
ATOM 1646 C C . HIS A 1 210 ? 15.013 8.714 -24.961 1.00 91.62 210 HIS A C 1
ATOM 1648 O O . HIS A 1 210 ? 15.155 8.832 -23.741 1.00 91.62 210 HIS A O 1
ATOM 1654 N N . ASN A 1 211 ? 13.842 8.848 -25.585 1.00 92.56 211 ASN A N 1
ATOM 1655 C CA . ASN A 1 211 ? 12.553 8.910 -24.910 1.00 92.56 211 ASN A CA 1
ATOM 1656 C C . ASN A 1 211 ? 11.953 7.499 -24.865 1.00 92.56 211 ASN A C 1
ATOM 1658 O O . ASN A 1 211 ? 11.367 7.034 -25.844 1.00 92.56 211 ASN A O 1
ATOM 1662 N N . LEU A 1 212 ? 12.110 6.797 -23.740 1.00 92.75 212 LEU A N 1
ATOM 1663 C CA . LEU A 1 212 ? 11.614 5.424 -23.637 1.00 92.75 212 LEU A CA 1
ATOM 1664 C C . LEU A 1 212 ? 10.089 5.350 -23.571 1.00 92.75 212 LEU A C 1
ATOM 1666 O O . LEU A 1 212 ? 9.536 4.333 -23.969 1.00 92.75 212 LEU A O 1
ATOM 1670 N N . VAL A 1 213 ? 9.398 6.413 -23.149 1.00 89.44 213 VAL A N 1
ATOM 1671 C CA . VAL A 1 213 ? 7.926 6.441 -23.165 1.00 89.44 213 VAL A CA 1
ATOM 1672 C C . VAL A 1 213 ? 7.409 6.316 -24.599 1.00 89.44 213 VAL A C 1
ATOM 1674 O O . VAL A 1 213 ? 6.527 5.503 -24.867 1.00 89.44 213 VAL A O 1
ATOM 1677 N N . GLU A 1 214 ? 7.995 7.060 -25.540 1.00 87.94 214 GLU A N 1
ATOM 1678 C CA . GLU A 1 214 ? 7.660 6.940 -26.966 1.00 87.94 214 GLU A CA 1
ATOM 1679 C C . GLU A 1 214 ? 8.019 5.555 -27.517 1.00 87.94 214 GLU A C 1
ATOM 1681 O O . GLU A 1 214 ? 7.187 4.920 -28.163 1.00 87.94 214 GLU A O 1
ATOM 1686 N N . ARG A 1 215 ? 9.211 5.037 -27.192 1.00 86.56 215 ARG A N 1
ATOM 1687 C CA . ARG A 1 215 ? 9.656 3.703 -27.639 1.00 86.56 215 ARG A CA 1
ATOM 1688 C C . ARG A 1 215 ? 8.812 2.559 -27.093 1.00 86.56 215 ARG A C 1
ATOM 1690 O O . ARG A 1 215 ? 8.657 1.538 -27.754 1.00 86.56 215 ARG A O 1
ATOM 1697 N N . PHE A 1 216 ? 8.260 2.700 -25.895 1.00 87.69 216 PHE A N 1
ATOM 1698 C CA . PHE A 1 216 ? 7.368 1.696 -25.327 1.00 87.69 216 PHE A CA 1
ATOM 1699 C C . PHE A 1 216 ? 5.995 1.693 -25.993 1.00 87.69 216 PHE A C 1
ATOM 1701 O O . PHE A 1 216 ? 5.417 0.618 -26.133 1.00 87.69 216 PHE A O 1
ATOM 1708 N N . ASN A 1 217 ? 5.514 2.847 -26.467 1.00 80.75 217 ASN A N 1
ATOM 1709 C CA . ASN A 1 217 ? 4.282 2.931 -27.257 1.00 80.75 217 ASN A CA 1
ATOM 1710 C C . ASN A 1 217 ? 4.424 2.276 -28.644 1.00 80.75 217 ASN A C 1
ATOM 1712 O O . ASN A 1 217 ? 3.426 1.846 -29.215 1.00 80.75 217 ASN A O 1
ATOM 1716 N N . GLU A 1 218 ? 5.649 2.162 -29.171 1.00 81.12 218 GLU A N 1
ATOM 1717 C CA . GLU A 1 218 ? 5.955 1.385 -30.386 1.00 81.12 218 GLU A CA 1
ATOM 1718 C C . GLU A 1 218 ? 5.909 -0.143 -30.134 1.00 81.12 218 GLU A C 1
ATOM 1720 O O . GLU A 1 218 ? 5.787 -0.917 -31.078 1.00 81.12 218 GLU A O 1
ATOM 1725 N N . GLY A 1 219 ? 5.955 -0.587 -28.869 1.00 73.19 219 GLY A N 1
ATOM 1726 C CA . GLY A 1 219 ? 5.692 -1.965 -28.425 1.00 73.19 219 GLY A CA 1
ATOM 1727 C C . GLY A 1 219 ? 6.888 -2.926 -28.434 1.00 73.19 219 GLY A C 1
ATOM 1728 O O . GLY A 1 219 ? 7.016 -3.745 -27.524 1.00 73.19 219 GLY A O 1
ATOM 1729 N N . ASP A 1 220 ? 7.800 -2.818 -29.403 1.00 83.81 220 ASP A N 1
ATOM 1730 C CA . ASP A 1 220 ? 8.894 -3.793 -29.562 1.00 83.81 220 ASP A CA 1
ATOM 1731 C C . ASP A 1 220 ? 9.887 -3.781 -28.391 1.00 83.81 220 ASP A C 1
ATOM 1733 O O . ASP A 1 220 ? 10.306 -4.834 -27.903 1.00 83.81 220 ASP A O 1
ATOM 1737 N N . LEU A 1 221 ? 10.257 -2.591 -27.911 1.00 88.38 221 LEU A N 1
ATOM 1738 C CA . LEU A 1 221 ? 11.225 -2.450 -26.825 1.00 88.38 221 LEU A CA 1
ATOM 1739 C C . LEU A 1 221 ? 10.638 -2.894 -25.480 1.00 88.38 221 LEU A C 1
ATOM 1741 O O . LEU A 1 221 ? 11.285 -3.627 -24.736 1.00 88.38 221 LEU A O 1
ATOM 1745 N N . SER A 1 222 ? 9.413 -2.466 -25.165 1.00 90.44 222 SER A N 1
ATOM 1746 C CA . SER A 1 222 ? 8.762 -2.810 -23.897 1.00 90.44 222 SER A CA 1
ATOM 1747 C C . SER A 1 222 ? 8.524 -4.315 -23.791 1.00 90.44 222 SER A C 1
ATOM 1749 O O . SER A 1 222 ? 8.846 -4.903 -22.759 1.00 90.44 222 SER A O 1
ATOM 1751 N N . ALA A 1 223 ? 8.063 -4.959 -24.868 1.00 90.25 223 ALA A N 1
ATOM 1752 C CA . ALA A 1 223 ? 7.885 -6.407 -24.914 1.00 90.25 223 ALA A CA 1
ATOM 1753 C C . ALA A 1 223 ? 9.205 -7.169 -24.711 1.00 90.25 223 ALA A C 1
ATOM 1755 O O . ALA A 1 223 ? 9.233 -8.159 -23.981 1.00 90.25 223 ALA A O 1
ATOM 1756 N N . GLN A 1 224 ? 10.310 -6.717 -25.317 1.00 94.06 224 GLN A N 1
ATOM 1757 C CA . GLN A 1 224 ? 11.619 -7.357 -25.136 1.00 94.06 224 GLN A CA 1
ATOM 1758 C C . GLN A 1 224 ? 12.103 -7.263 -23.685 1.00 94.06 224 GLN A C 1
ATOM 1760 O O . GLN A 1 224 ? 12.412 -8.287 -23.078 1.00 94.06 224 GLN A O 1
ATOM 1765 N N . LEU A 1 225 ? 12.095 -6.064 -23.098 1.00 95.44 225 LEU A N 1
ATOM 1766 C CA . LEU A 1 225 ? 12.562 -5.857 -21.722 1.00 95.44 225 LEU A CA 1
ATOM 1767 C C . LEU A 1 225 ? 11.704 -6.611 -20.690 1.00 95.44 225 LEU A C 1
ATOM 1769 O O . LEU A 1 225 ? 12.232 -7.140 -19.711 1.00 95.44 225 LEU A O 1
ATOM 1773 N N . LEU A 1 226 ? 10.393 -6.702 -20.930 1.00 94.50 226 LEU A N 1
ATOM 1774 C CA . LEU A 1 226 ? 9.463 -7.502 -20.131 1.00 94.50 226 LEU A CA 1
ATOM 1775 C C . LEU A 1 226 ? 9.780 -9.002 -20.204 1.00 94.50 226 LEU A C 1
ATOM 1777 O O . LEU A 1 226 ? 9.910 -9.667 -19.176 1.00 94.50 226 LEU A O 1
ATOM 1781 N N . ASN A 1 227 ? 9.949 -9.536 -21.415 1.00 93.19 227 ASN A N 1
ATOM 1782 C CA . ASN A 1 227 ? 10.210 -10.962 -21.638 1.00 93.19 227 ASN A CA 1
ATOM 1783 C C . ASN A 1 227 ? 11.605 -11.406 -21.174 1.00 93.19 227 ASN A C 1
ATOM 1785 O O . ASN A 1 227 ? 11.809 -12.579 -20.845 1.00 93.19 227 ASN A O 1
ATOM 1789 N N . GLU A 1 228 ? 12.568 -10.487 -21.132 1.00 94.31 228 GLU A N 1
ATOM 1790 C CA . GLU A 1 228 ? 13.904 -10.706 -20.566 1.00 94.31 228 GLU A CA 1
ATOM 1791 C C . GLU A 1 228 ? 13.934 -10.575 -19.033 1.00 94.31 228 GLU A C 1
ATOM 1793 O O . GLU A 1 228 ? 14.941 -10.902 -18.400 1.00 94.31 228 GLU A O 1
ATOM 1798 N N . GLY A 1 229 ? 12.824 -10.144 -18.426 1.00 94.44 229 GLY A N 1
ATOM 1799 C CA . GLY A 1 229 ? 12.690 -9.969 -16.983 1.00 94.44 229 GLY A CA 1
ATOM 1800 C C . GLY A 1 229 ? 13.532 -8.823 -16.428 1.00 94.44 229 GLY A C 1
ATOM 1801 O O . GLY A 1 229 ? 14.092 -8.941 -15.338 1.00 94.44 229 GLY A O 1
ATOM 1802 N N . LEU A 1 230 ? 13.666 -7.745 -17.206 1.00 95.81 230 LEU A N 1
ATOM 1803 C CA . LEU A 1 230 ? 14.426 -6.545 -16.844 1.00 95.81 230 LEU A CA 1
ATOM 1804 C C . LEU A 1 230 ? 13.554 -5.463 -16.212 1.00 95.81 230 LEU A C 1
ATOM 1806 O O . LEU A 1 230 ? 14.076 -4.565 -15.551 1.00 95.81 230 LEU A O 1
ATOM 1810 N N . MET A 1 231 ? 12.236 -5.539 -16.408 1.00 95.19 231 MET A N 1
ATOM 1811 C CA . MET A 1 231 ? 11.305 -4.610 -15.790 1.00 95.19 231 MET A CA 1
ATOM 1812 C C . MET A 1 231 ? 9.928 -5.221 -15.522 1.00 95.19 231 MET A C 1
ATOM 1814 O O . MET A 1 231 ? 9.495 -6.148 -16.203 1.00 95.19 231 MET A O 1
ATOM 1818 N N . ALA A 1 232 ? 9.227 -4.631 -14.559 1.00 95.75 232 ALA A N 1
ATOM 1819 C CA . ALA A 1 232 ? 7.806 -4.797 -14.298 1.00 95.75 232 ALA A CA 1
ATOM 1820 C C . ALA A 1 232 ? 7.115 -3.431 -14.279 1.00 95.75 232 ALA A C 1
ATOM 1822 O O . ALA A 1 232 ? 7.763 -2.385 -14.223 1.00 95.75 232 ALA A O 1
ATOM 1823 N N . THR A 1 233 ? 5.791 -3.440 -14.382 1.00 93.19 233 THR A N 1
ATOM 1824 C CA . THR A 1 233 ? 5.061 -2.346 -15.014 1.00 93.19 233 THR A CA 1
ATOM 1825 C C . THR A 1 233 ? 3.805 -1.959 -14.248 1.00 93.19 233 THR A C 1
ATOM 1827 O O . THR A 1 233 ? 3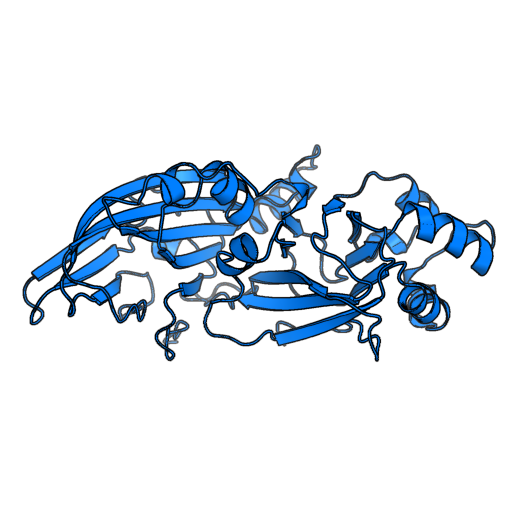.072 -2.816 -13.776 1.00 93.19 233 THR A O 1
ATOM 1830 N N . ALA A 1 234 ? 3.556 -0.665 -14.077 1.00 90.69 234 ALA A N 1
ATOM 1831 C CA . ALA A 1 234 ? 2.262 -0.162 -13.637 1.00 90.69 234 ALA A CA 1
ATOM 1832 C C . ALA A 1 234 ? 2.012 1.206 -14.286 1.00 90.69 234 ALA A C 1
ATOM 1834 O O . ALA A 1 234 ? 2.440 2.238 -13.771 1.00 90.69 234 ALA A O 1
ATOM 1835 N N . TRP A 1 235 ? 1.379 1.205 -15.463 1.00 85.81 235 TRP A N 1
ATOM 1836 C CA . TRP A 1 235 ? 1.195 2.393 -16.306 1.00 85.81 235 TRP A CA 1
ATOM 1837 C C . TRP A 1 235 ? -0.213 2.972 -16.235 1.00 85.81 235 TRP A C 1
ATOM 1839 O O . TRP A 1 235 ? -1.206 2.244 -16.266 1.00 85.81 235 TRP A O 1
ATOM 1849 N N . GLY A 1 236 ? -0.281 4.304 -16.275 1.00 74.44 236 GLY A N 1
ATOM 1850 C CA . GLY A 1 236 ? -1.539 5.038 -16.399 1.00 74.44 236 GLY A CA 1
ATOM 1851 C C . GLY A 1 236 ? -2.412 4.882 -15.160 1.00 74.44 236 GLY A C 1
ATOM 1852 O O . GLY A 1 236 ? -3.520 4.387 -15.275 1.00 74.44 236 GLY A O 1
ATOM 1853 N N . ILE A 1 237 ? -1.886 5.263 -13.995 1.00 70.94 237 ILE A N 1
ATOM 1854 C CA . ILE A 1 237 ? -2.536 5.156 -12.682 1.00 70.94 237 ILE A CA 1
ATOM 1855 C C . ILE A 1 237 ? -3.233 6.487 -12.375 1.00 70.94 237 ILE A C 1
ATOM 1857 O O . ILE A 1 237 ? -2.566 7.507 -12.274 1.00 70.94 237 ILE A O 1
ATOM 1861 N N . SER A 1 238 ? -4.559 6.509 -12.216 1.00 60.00 238 SER A N 1
ATOM 1862 C CA . SER A 1 238 ? -5.321 7.756 -11.969 1.00 60.00 238 SER A CA 1
ATOM 1863 C C . SER A 1 238 ? -5.536 8.137 -10.484 1.00 60.00 238 SER A C 1
ATOM 1865 O O . SER A 1 238 ? -6.569 8.695 -10.123 1.00 60.00 238 SER A O 1
ATOM 1867 N N . PRO A 1 239 ? -4.638 7.762 -9.560 1.00 62.91 239 PRO A N 1
ATOM 1868 C CA . PRO A 1 239 ? -4.391 8.632 -8.391 1.00 62.91 239 PRO A CA 1
ATOM 1869 C C . PRO A 1 239 ? -2.935 9.095 -8.224 1.00 62.91 239 PRO A C 1
ATOM 1871 O O . PRO A 1 239 ? -1.981 8.497 -8.712 1.00 62.91 239 PRO A O 1
ATOM 1874 N N . TRP A 1 240 ? -2.775 10.193 -7.478 1.00 71.44 240 TRP A N 1
ATOM 1875 C CA . TRP A 1 240 ? -1.512 10.926 -7.351 1.00 71.44 240 TRP A CA 1
ATOM 1876 C C . TRP A 1 240 ? -0.462 10.231 -6.460 1.00 71.44 240 TRP A C 1
ATOM 1878 O O . TRP A 1 240 ? 0.729 10.376 -6.731 1.00 71.44 240 TRP A O 1
ATOM 1888 N N . CYS A 1 241 ? -0.886 9.458 -5.449 1.00 82.75 241 CYS A N 1
ATOM 1889 C CA . CYS A 1 241 ? -0.017 8.742 -4.508 1.00 82.75 241 CYS A CA 1
ATOM 1890 C C . CYS A 1 241 ? -0.385 7.260 -4.373 1.00 82.75 241 CYS A C 1
ATOM 1892 O O . CYS A 1 241 ? -1.546 6.886 -4.534 1.00 82.75 241 CYS A O 1
ATOM 1894 N N . TYR A 1 242 ? 0.607 6.425 -4.063 1.00 87.69 242 TYR A N 1
ATOM 1895 C CA . TYR A 1 242 ? 0.436 4.982 -3.910 1.00 87.69 242 TYR A CA 1
ATOM 1896 C C . TYR A 1 242 ? 1.468 4.380 -2.953 1.00 87.69 242 TYR A C 1
ATOM 1898 O O . TYR A 1 242 ? 2.565 4.912 -2.762 1.00 87.69 242 TYR A O 1
ATOM 1906 N N . SER A 1 243 ? 1.111 3.243 -2.358 1.00 91.19 243 SER A N 1
ATOM 1907 C CA . SER A 1 243 ? 2.043 2.386 -1.622 1.00 91.19 243 SER A CA 1
ATOM 1908 C C . SER A 1 243 ? 2.496 1.221 -2.503 1.00 91.19 243 SER A C 1
ATOM 1910 O O . SER A 1 243 ? 1.699 0.650 -3.236 1.00 91.19 243 SER A O 1
ATOM 1912 N N . ILE A 1 244 ? 3.763 0.836 -2.402 1.00 93.50 244 ILE A N 1
ATOM 1913 C CA . ILE A 1 244 ? 4.318 -0.403 -2.948 1.00 93.50 244 ILE A CA 1
ATOM 1914 C C . ILE A 1 244 ? 4.828 -1.220 -1.769 1.00 93.50 244 ILE A C 1
ATOM 1916 O O . ILE A 1 244 ? 5.725 -0.770 -1.058 1.00 93.50 244 ILE A O 1
ATOM 1920 N N . TYR A 1 245 ? 4.275 -2.408 -1.574 1.00 93.56 245 TYR A N 1
ATOM 1921 C CA . TYR A 1 245 ? 4.658 -3.363 -0.547 1.00 93.56 245 TYR A CA 1
ATOM 1922 C C . TYR A 1 245 ? 5.339 -4.567 -1.186 1.00 93.56 245 TYR A C 1
ATOM 1924 O O . TYR A 1 245 ? 4.787 -5.174 -2.095 1.00 93.56 245 TYR A O 1
ATOM 1932 N N . ALA A 1 246 ? 6.499 -4.951 -0.671 1.00 93.94 246 ALA A N 1
ATOM 1933 C CA . ALA A 1 246 ? 7.146 -6.220 -0.964 1.00 93.94 246 ALA A CA 1
ATOM 1934 C C . ALA A 1 246 ? 7.493 -6.866 0.375 1.00 93.94 246 ALA A C 1
ATOM 1936 O O . ALA A 1 246 ? 8.460 -6.483 1.030 1.00 93.94 246 ALA A O 1
ATOM 1937 N N . ALA A 1 247 ? 6.643 -7.781 0.838 1.00 90.69 247 ALA A N 1
ATOM 1938 C CA . ALA A 1 247 ? 6.824 -8.378 2.154 1.00 90.69 247 ALA A CA 1
ATOM 1939 C C . ALA A 1 247 ? 8.133 -9.191 2.221 1.00 90.69 247 ALA A C 1
ATOM 1941 O O . ALA A 1 247 ? 8.456 -9.891 1.261 1.00 90.69 247 ALA A O 1
ATOM 1942 N N . PRO A 1 248 ? 8.874 -9.140 3.346 1.00 90.31 248 PRO A N 1
ATOM 1943 C CA . PRO A 1 248 ? 10.138 -9.866 3.503 1.00 90.31 248 PRO A CA 1
ATOM 1944 C C . PRO A 1 248 ? 9.964 -11.393 3.521 1.00 90.31 248 PRO A C 1
ATOM 1946 O O . PRO A 1 248 ? 10.901 -12.127 3.215 1.00 90.31 248 PRO A O 1
ATOM 1949 N N . ASP A 1 249 ? 8.776 -11.880 3.885 1.00 87.69 249 ASP A N 1
ATOM 1950 C CA . ASP A 1 249 ? 8.419 -13.296 3.907 1.00 87.69 249 ASP A CA 1
ATOM 1951 C C . ASP A 1 249 ? 6.887 -13.481 3.925 1.00 87.69 249 ASP A C 1
ATOM 1953 O O . ASP A 1 249 ? 6.122 -12.522 4.068 1.00 87.69 249 ASP A O 1
ATOM 1957 N N . ALA A 1 250 ? 6.431 -14.731 3.801 1.00 83.38 250 ALA A N 1
ATOM 1958 C CA . ALA A 1 250 ? 5.008 -15.077 3.789 1.00 83.38 250 ALA A CA 1
ATOM 1959 C C . ALA A 1 250 ? 4.280 -14.744 5.107 1.00 83.38 250 ALA A C 1
ATOM 1961 O O . ALA A 1 250 ? 3.089 -14.433 5.094 1.00 83.38 250 ALA A O 1
ATOM 1962 N N . THR A 1 251 ? 4.977 -14.773 6.248 1.00 84.69 251 THR A N 1
ATOM 1963 C CA . THR A 1 251 ? 4.385 -14.434 7.554 1.00 84.69 251 THR A CA 1
ATOM 1964 C C . THR A 1 251 ? 4.131 -12.934 7.647 1.00 84.69 251 THR A C 1
ATOM 1966 O O . THR A 1 251 ? 3.073 -12.505 8.105 1.00 84.69 251 THR A O 1
ATOM 1969 N N . ALA A 1 252 ? 5.085 -12.123 7.193 1.00 86.50 252 ALA A N 1
ATOM 1970 C CA . ALA A 1 252 ? 4.954 -10.681 7.091 1.00 86.50 252 ALA A CA 1
ATOM 1971 C C . ALA A 1 252 ? 3.885 -10.285 6.065 1.00 86.50 252 ALA A C 1
ATOM 1973 O O . ALA A 1 252 ? 3.085 -9.393 6.345 1.00 86.50 252 ALA A O 1
ATOM 1974 N N . GLN A 1 253 ? 3.812 -10.985 4.928 1.00 84.00 253 GLN A N 1
ATOM 1975 C CA . GLN A 1 253 ? 2.756 -10.782 3.938 1.00 84.00 253 GLN A CA 1
ATOM 1976 C C . GLN A 1 253 ? 1.375 -11.046 4.543 1.00 84.00 253 GLN A C 1
ATOM 1978 O O . GLN A 1 253 ? 0.476 -10.224 4.413 1.00 84.00 253 GLN A O 1
ATOM 1983 N N . ALA A 1 254 ? 1.217 -12.131 5.303 1.00 78.44 254 ALA A N 1
ATOM 1984 C CA . ALA A 1 254 ? -0.033 -12.430 5.993 1.00 78.44 254 ALA A CA 1
ATOM 1985 C C . ALA A 1 254 ? -0.415 -11.382 7.058 1.00 78.44 254 ALA A C 1
ATOM 1987 O O . ALA A 1 254 ? -1.549 -11.383 7.524 1.00 78.44 254 ALA A O 1
ATOM 1988 N N . LYS A 1 255 ? 0.484 -10.486 7.469 1.00 77.88 255 LYS A N 1
ATOM 1989 C CA . LYS A 1 255 ? 0.172 -9.390 8.402 1.00 77.88 255 LYS A CA 1
ATOM 1990 C C . LYS A 1 255 ? -0.124 -8.071 7.693 1.00 77.88 255 LYS A C 1
ATOM 1992 O O . LYS A 1 255 ? -0.548 -7.122 8.356 1.00 77.88 255 LYS A O 1
ATOM 1997 N N . LEU A 1 256 ? 0.099 -7.995 6.379 1.00 79.12 256 LEU A N 1
ATOM 1998 C CA . LEU A 1 256 ? -0.190 -6.790 5.625 1.00 79.12 256 LEU A CA 1
ATOM 1999 C C . LEU A 1 256 ? -1.690 -6.469 5.701 1.00 79.12 256 LEU A C 1
ATOM 2001 O O . LEU A 1 256 ? -2.524 -7.339 5.452 1.00 79.12 256 LEU A O 1
ATOM 2005 N N . PRO A 1 257 ? -2.037 -5.214 6.010 1.00 66.56 257 PRO A N 1
ATOM 2006 C CA . PRO A 1 257 ? -3.424 -4.775 6.115 1.00 66.56 257 PRO A CA 1
ATOM 2007 C C . PRO A 1 257 ? -4.096 -4.629 4.743 1.00 66.56 257 PRO A C 1
ATOM 2009 O O . PRO A 1 257 ? -5.314 -4.529 4.675 1.00 66.56 257 PRO A O 1
ATOM 2012 N N . VAL A 1 258 ? -3.307 -4.581 3.661 1.00 61.38 258 VAL A N 1
ATOM 2013 C CA . VAL A 1 258 ? -3.777 -4.272 2.303 1.00 61.38 258 VAL A CA 1
ATOM 2014 C C . VAL A 1 258 ? -4.484 -5.451 1.647 1.00 61.38 258 VAL A C 1
ATOM 2016 O O . VAL A 1 258 ? -5.579 -5.272 1.143 1.00 61.38 258 VAL A O 1
ATOM 2019 N N . ASP A 1 259 ? -3.951 -6.667 1.761 1.00 47.56 259 ASP A N 1
ATOM 2020 C CA . ASP A 1 259 ? -4.539 -7.878 1.159 1.00 47.56 259 ASP A CA 1
ATOM 2021 C C . ASP A 1 259 ? -5.829 -8.348 1.864 1.00 47.56 259 ASP A C 1
ATOM 2023 O O . ASP A 1 259 ? -6.366 -9.408 1.551 1.00 47.56 259 ASP A O 1
ATOM 2027 N N . LYS A 1 260 ? -6.306 -7.618 2.882 1.00 51.56 260 LYS A N 1
ATOM 2028 C CA . LYS A 1 260 ? -7.289 -8.132 3.846 1.00 51.56 260 LYS A CA 1
ATOM 2029 C C . LYS A 1 260 ? -8.440 -7.185 4.153 1.00 51.56 260 LYS A C 1
ATOM 2031 O O . LYS A 1 260 ? -9.115 -7.355 5.157 1.00 51.56 260 LYS A O 1
ATOM 2036 N N . LEU A 1 261 ? -8.690 -6.222 3.275 1.00 51.22 261 LEU A N 1
ATOM 2037 C CA . LEU A 1 261 ? -9.838 -5.310 3.354 1.00 51.22 261 LEU A CA 1
ATOM 2038 C C . LEU A 1 261 ? -11.153 -5.951 2.863 1.00 51.22 261 LEU A C 1
ATOM 2040 O O . LEU A 1 261 ? -12.160 -5.261 2.724 1.00 51.22 261 LEU A O 1
ATOM 2044 N N . GLY A 1 262 ? -11.138 -7.266 2.616 1.00 47.03 262 GLY A N 1
ATOM 2045 C CA . GLY A 1 262 ? -12.288 -8.045 2.152 1.00 47.03 262 GLY A CA 1
ATOM 2046 C C . GLY A 1 262 ? -12.482 -8.055 0.635 1.00 47.03 262 GLY A C 1
ATOM 2047 O O . GLY A 1 262 ? -13.449 -8.639 0.170 1.00 47.03 262 GLY A O 1
ATOM 2048 N N . GLU A 1 263 ? -11.581 -7.451 -0.142 1.00 56.38 263 GLU A N 1
ATOM 2049 C CA . GLU A 1 263 ? -11.731 -7.348 -1.596 1.00 56.38 263 GLU A CA 1
ATOM 2050 C C . GLU A 1 263 ? -10.595 -8.061 -2.335 1.00 56.38 263 GLU A C 1
ATOM 2052 O O . GLU A 1 263 ? -9.422 -7.950 -1.970 1.00 56.38 263 GLU A O 1
ATOM 2057 N N . GLU A 1 264 ? -10.958 -8.798 -3.387 1.00 71.06 264 GLU A N 1
ATOM 2058 C CA . GLU A 1 264 ? -10.005 -9.324 -4.366 1.00 71.06 264 GLU A CA 1
ATOM 2059 C C . GLU A 1 264 ? -9.221 -8.166 -5.012 1.00 71.06 264 GLU A C 1
ATOM 2061 O O . GLU A 1 264 ? -9.779 -7.079 -5.201 1.00 71.06 264 GLU A O 1
ATOM 2066 N N . PRO A 1 265 ? -7.946 -8.368 -5.398 1.00 83.81 265 PRO A N 1
ATOM 2067 C CA . PRO A 1 265 ? -7.200 -7.354 -6.131 1.00 83.81 265 PRO A CA 1
ATOM 2068 C C . PRO A 1 265 ? -7.972 -6.878 -7.366 1.00 83.81 265 PRO A C 1
ATOM 2070 O O . PRO A 1 265 ? -8.470 -7.692 -8.144 1.00 83.81 265 PRO A O 1
ATOM 2073 N N . VAL A 1 266 ? -7.996 -5.562 -7.595 1.00 84.94 266 VAL A N 1
ATOM 2074 C CA . VAL A 1 266 ? -8.635 -4.939 -8.769 1.00 84.94 266 VAL A CA 1
ATOM 2075 C C . VAL A 1 266 ? -8.070 -5.536 -10.057 1.00 84.94 266 VAL A C 1
ATOM 2077 O O . VAL A 1 266 ? -8.795 -5.832 -11.005 1.00 84.94 266 VAL A O 1
ATOM 2080 N N . CYS A 1 267 ? -6.754 -5.727 -10.084 1.00 89.00 267 CYS A N 1
ATOM 2081 C CA . CYS A 1 267 ? -6.052 -6.451 -11.129 1.00 89.00 267 CYS A CA 1
ATOM 2082 C C . CYS A 1 267 ? -4.707 -6.965 -10.605 1.00 89.00 267 CYS A C 1
ATOM 2084 O O . CYS A 1 267 ? -4.208 -6.531 -9.565 1.00 89.00 267 CYS A O 1
ATOM 2086 N N . THR A 1 268 ? -4.110 -7.912 -11.326 1.00 92.94 268 THR A N 1
ATOM 2087 C CA . THR A 1 268 ? -2.782 -8.449 -11.012 1.00 92.94 268 THR A CA 1
ATOM 2088 C C . THR A 1 268 ? -1.937 -8.489 -12.271 1.00 92.94 268 THR A C 1
ATOM 2090 O O . THR A 1 268 ? -2.362 -9.041 -13.279 1.00 92.94 268 THR A O 1
ATOM 2093 N N . GLY A 1 269 ? -0.735 -7.920 -12.201 1.00 95.62 269 GLY A N 1
ATOM 2094 C CA . GLY A 1 269 ? 0.279 -8.063 -13.235 1.00 95.62 269 GLY A CA 1
ATOM 2095 C C . GLY A 1 269 ? 1.160 -9.275 -12.972 1.00 95.62 269 GLY A C 1
ATOM 2096 O O . GLY A 1 269 ? 1.485 -9.572 -11.817 1.00 95.62 269 GLY A O 1
ATOM 2097 N N . ILE A 1 270 ? 1.575 -9.947 -14.042 1.00 97.25 270 ILE A N 1
ATOM 2098 C CA . ILE A 1 270 ? 2.472 -11.104 -14.002 1.00 97.25 270 ILE A CA 1
ATOM 2099 C C . ILE A 1 270 ? 3.700 -10.782 -14.843 1.00 97.25 270 ILE A C 1
ATOM 2101 O O . ILE A 1 270 ? 3.593 -10.501 -16.034 1.00 97.25 270 ILE A O 1
ATOM 2105 N N . TYR A 1 271 ? 4.877 -10.841 -14.231 1.00 97.44 271 TYR A N 1
ATOM 2106 C CA . TYR A 1 271 ? 6.137 -10.481 -14.867 1.00 97.44 271 TYR A CA 1
ATOM 2107 C C . TYR A 1 271 ? 7.164 -11.580 -14.720 1.00 97.44 271 TYR A C 1
ATOM 2109 O O . TYR A 1 271 ? 7.206 -12.294 -13.715 1.00 97.44 271 TYR A O 1
ATOM 2117 N N . ARG A 1 272 ? 8.058 -11.646 -15.702 1.00 96.62 272 ARG A N 1
ATOM 2118 C CA . ARG A 1 272 ? 9.317 -12.349 -15.534 1.00 96.62 272 ARG A CA 1
ATOM 2119 C C . ARG A 1 272 ? 10.279 -11.473 -14.736 1.00 96.62 272 ARG A C 1
ATOM 2121 O O . ARG A 1 272 ? 10.324 -10.261 -14.916 1.00 96.62 272 ARG A O 1
ATOM 2128 N N . ILE A 1 273 ? 11.087 -12.098 -13.899 1.00 95.19 273 ILE A N 1
ATOM 2129 C CA . ILE A 1 273 ? 12.248 -11.490 -13.254 1.00 95.19 273 ILE A CA 1
ATOM 2130 C C . ILE A 1 273 ? 13.377 -12.519 -13.220 1.00 95.19 273 ILE A C 1
ATOM 2132 O O . ILE A 1 273 ? 13.112 -13.719 -13.166 1.00 95.19 273 ILE A O 1
ATOM 2136 N N . ALA A 1 274 ? 14.637 -12.091 -13.265 1.00 90.00 274 ALA A N 1
ATOM 2137 C CA . ALA A 1 274 ? 15.739 -13.041 -13.133 1.00 90.00 274 ALA A CA 1
ATOM 2138 C C . ALA A 1 274 ? 15.851 -13.566 -11.695 1.00 90.00 274 ALA A C 1
ATOM 2140 O O . ALA A 1 274 ? 15.640 -12.823 -10.733 1.00 90.00 274 ALA A O 1
ATOM 2141 N N . ALA A 1 275 ? 16.184 -14.850 -11.547 1.00 86.56 275 ALA A N 1
ATOM 2142 C CA . ALA A 1 275 ? 16.235 -15.543 -10.258 1.00 86.56 275 ALA A CA 1
ATOM 2143 C C . ALA A 1 275 ? 17.171 -14.860 -9.242 1.00 86.56 275 ALA A C 1
ATOM 2145 O O . ALA A 1 275 ? 16.888 -14.842 -8.046 1.00 86.56 275 ALA A O 1
ATOM 2146 N N . GLU A 1 276 ? 18.259 -14.262 -9.721 1.00 87.62 276 GLU A N 1
ATOM 2147 C CA . GLU A 1 276 ? 19.261 -13.552 -8.931 1.00 87.62 276 GLU A CA 1
ATOM 2148 C C . GLU A 1 276 ? 18.875 -12.113 -8.561 1.00 87.62 276 GLU A C 1
ATOM 2150 O O . GLU A 1 276 ? 19.482 -11.538 -7.657 1.00 87.62 276 GLU A O 1
ATOM 2155 N N . THR A 1 277 ? 17.884 -11.515 -9.230 1.00 90.88 277 THR A N 1
ATOM 2156 C CA . THR A 1 277 ? 17.454 -10.143 -8.941 1.00 90.88 277 THR A CA 1
ATOM 2157 C C . THR A 1 277 ? 16.748 -10.118 -7.590 1.00 90.88 277 THR A C 1
ATOM 2159 O O . THR A 1 277 ? 15.668 -10.684 -7.440 1.00 90.88 277 THR A O 1
ATOM 2162 N N . THR A 1 278 ? 17.342 -9.464 -6.595 1.00 91.00 278 THR A N 1
ATOM 2163 C CA . THR A 1 278 ? 16.770 -9.319 -5.242 1.00 91.00 278 THR A CA 1
ATOM 2164 C C . THR A 1 278 ? 16.254 -7.913 -4.960 1.00 91.00 278 THR A C 1
ATOM 2166 O O . THR A 1 278 ? 15.534 -7.712 -3.984 1.00 91.00 278 THR A O 1
ATOM 2169 N N . GLN A 1 279 ? 16.602 -6.943 -5.806 1.00 94.69 279 GLN A N 1
ATOM 2170 C CA . GLN A 1 279 ? 16.210 -5.546 -5.676 1.00 94.69 279 GLN A CA 1
ATOM 2171 C C . GLN A 1 279 ? 15.838 -4.963 -7.037 1.00 94.69 279 GLN A C 1
ATOM 2173 O O . GLN A 1 279 ? 16.473 -5.268 -8.045 1.00 94.69 279 GLN A O 1
ATOM 2178 N N . LEU A 1 280 ? 14.828 -4.098 -7.048 1.00 96.94 280 LEU A N 1
ATOM 2179 C CA . LEU A 1 280 ? 14.383 -3.363 -8.228 1.00 96.94 280 LEU A CA 1
ATOM 2180 C C . LEU A 1 280 ? 14.315 -1.873 -7.909 1.00 96.94 280 LEU A C 1
ATOM 2182 O O . LEU A 1 280 ? 13.828 -1.479 -6.850 1.00 96.94 280 LEU A O 1
ATOM 2186 N N . SER A 1 281 ? 14.768 -1.039 -8.838 1.00 96.19 281 SER A N 1
ATOM 2187 C CA . SER A 1 281 ? 14.584 0.409 -8.766 1.00 96.19 281 SER A CA 1
ATOM 2188 C C . SER A 1 281 ? 13.153 0.774 -9.146 1.00 96.19 281 SER A C 1
ATOM 2190 O O . SER A 1 281 ? 12.661 0.336 -10.183 1.00 96.19 281 SER A O 1
ATOM 2192 N N . ILE A 1 282 ? 12.502 1.602 -8.336 1.00 94.38 282 ILE A N 1
ATOM 2193 C CA . ILE A 1 282 ? 11.191 2.181 -8.627 1.00 94.38 282 ILE A CA 1
ATOM 2194 C C . ILE A 1 282 ? 11.424 3.479 -9.392 1.00 94.38 282 ILE A C 1
ATOM 2196 O O . ILE A 1 282 ? 11.933 4.453 -8.836 1.00 94.38 282 ILE A O 1
ATOM 2200 N N . ILE A 1 283 ? 11.065 3.484 -10.671 1.00 93.25 283 ILE A N 1
ATOM 2201 C CA . ILE A 1 283 ? 11.292 4.620 -11.562 1.00 93.25 283 ILE A CA 1
ATOM 2202 C C . ILE A 1 283 ? 9.935 5.156 -12.026 1.00 93.25 283 ILE A C 1
ATOM 2204 O O . ILE A 1 283 ? 9.175 4.419 -12.661 1.00 93.25 283 ILE A O 1
ATOM 2208 N N . PRO A 1 284 ? 9.616 6.428 -11.745 1.00 90.62 284 PRO A N 1
ATOM 2209 C CA . PRO A 1 284 ? 8.418 7.078 -12.262 1.00 90.62 284 PRO A CA 1
ATOM 2210 C C . PRO A 1 284 ? 8.388 7.074 -13.790 1.00 90.62 284 PRO A C 1
ATOM 2212 O O . PRO A 1 284 ? 9.388 7.375 -14.442 1.00 90.62 284 PRO A O 1
ATOM 2215 N N . ALA A 1 285 ? 7.237 6.781 -14.391 1.00 90.06 285 ALA A N 1
ATOM 2216 C CA . ALA A 1 285 ? 7.151 6.653 -15.845 1.00 90.06 285 ALA A CA 1
ATOM 2217 C C . ALA A 1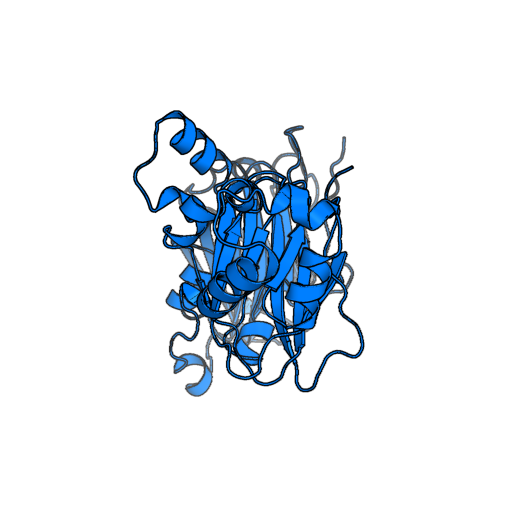 285 ? 7.485 7.966 -16.586 1.00 90.06 285 ALA A C 1
ATOM 2219 O O . ALA A 1 285 ? 8.046 7.934 -17.679 1.00 90.06 285 ALA A O 1
ATOM 2220 N N . ASN A 1 286 ? 7.220 9.131 -15.984 1.00 88.62 286 ASN A N 1
ATOM 2221 C CA . ASN A 1 286 ? 7.573 10.443 -16.543 1.00 88.62 286 ASN A CA 1
ATOM 2222 C C . ASN A 1 286 ? 9.091 10.684 -16.638 1.00 88.62 286 ASN A C 1
ATOM 2224 O O . ASN A 1 286 ? 9.532 11.510 -17.434 1.00 88.62 286 ASN A O 1
ATOM 2228 N N . GLU A 1 287 ? 9.896 9.968 -15.856 1.00 91.50 287 GLU A N 1
ATOM 2229 C CA . GLU A 1 287 ? 11.359 10.101 -15.850 1.00 91.50 287 GLU A CA 1
ATOM 2230 C C . GLU A 1 287 ? 12.010 9.367 -17.029 1.00 91.50 287 GLU A C 1
ATOM 2232 O O . GLU A 1 287 ? 13.104 9.713 -17.472 1.00 91.50 287 GLU A O 1
ATOM 2237 N N . LEU A 1 288 ? 11.285 8.420 -17.628 1.00 92.62 288 LEU A N 1
ATOM 2238 C CA . LEU A 1 288 ? 11.726 7.641 -18.784 1.00 92.62 288 LEU A CA 1
ATOM 2239 C C . LEU A 1 288 ? 11.782 8.453 -20.090 1.00 92.62 288 LEU A C 1
ATOM 2241 O O . LEU A 1 288 ? 12.350 7.990 -21.080 1.00 92.62 288 LEU A O 1
ATOM 2245 N N . VAL A 1 289 ? 11.224 9.670 -20.100 1.00 92.94 289 VAL A N 1
ATOM 2246 C CA . VAL A 1 289 ? 11.286 10.601 -21.241 1.00 92.94 289 VAL A CA 1
ATOM 2247 C C . VAL A 1 289 ? 12.719 11.074 -21.508 1.00 92.94 289 VAL A C 1
ATOM 2249 O O . VAL A 1 289 ? 13.065 11.375 -22.648 1.00 92.94 289 VAL A O 1
ATOM 2252 N N . ASN A 1 290 ? 13.563 11.120 -20.473 1.00 93.38 290 ASN A N 1
ATOM 2253 C CA . ASN A 1 290 ? 14.978 11.457 -20.591 1.00 93.38 290 ASN A CA 1
ATOM 2254 C C . ASN A 1 290 ? 15.827 10.332 -19.994 1.00 93.38 290 ASN A C 1
ATOM 2256 O O . ASN A 1 290 ? 16.304 10.419 -18.858 1.00 93.38 290 ASN A O 1
ATOM 2260 N N . TRP A 1 291 ? 16.015 9.268 -20.777 1.00 94.56 291 TRP A N 1
ATOM 2261 C CA . TRP A 1 291 ? 16.737 8.083 -20.324 1.00 94.56 291 TRP A CA 1
ATOM 2262 C C . TRP A 1 291 ? 18.155 8.378 -19.811 1.00 94.56 291 TRP A C 1
ATOM 2264 O O . TRP A 1 291 ? 18.473 7.948 -18.701 1.00 94.56 291 TRP A O 1
ATOM 2274 N N . PRO A 1 292 ? 19.000 9.177 -20.494 1.00 92.44 292 PRO A N 1
ATOM 2275 C CA . PRO A 1 292 ? 20.354 9.445 -20.002 1.00 92.44 292 PRO A CA 1
ATOM 2276 C C . PRO A 1 292 ? 20.416 10.221 -18.684 1.00 92.44 292 PRO A C 1
ATOM 2278 O O . PRO A 1 292 ? 21.412 10.125 -17.964 1.00 92.44 292 PRO A O 1
ATOM 2281 N N . ALA A 1 293 ? 19.401 11.031 -18.370 1.00 94.12 293 ALA A N 1
ATOM 2282 C CA . ALA A 1 293 ? 19.284 11.663 -17.058 1.00 94.12 293 ALA A CA 1
ATOM 2283 C C . ALA A 1 293 ? 18.741 10.678 -16.013 1.00 94.12 293 ALA A C 1
ATOM 2285 O O . ALA A 1 293 ? 19.246 10.645 -14.891 1.00 94.12 293 ALA A O 1
ATOM 2286 N N . CYS A 1 294 ? 17.759 9.856 -16.392 1.00 94.12 294 CYS A N 1
ATOM 2287 C CA . CYS A 1 294 ? 17.148 8.841 -15.538 1.00 94.12 294 CYS A CA 1
ATOM 2288 C C . CYS A 1 294 ? 18.181 7.855 -14.976 1.00 94.12 294 CYS A C 1
ATOM 2290 O O . CYS A 1 294 ? 18.177 7.575 -13.780 1.00 94.12 294 CYS A O 1
ATOM 2292 N N . THR A 1 295 ? 19.113 7.373 -15.801 1.00 94.06 295 THR A N 1
ATOM 2293 C CA . THR A 1 295 ? 20.126 6.381 -15.388 1.00 94.06 295 THR A CA 1
ATOM 2294 C C . THR A 1 295 ? 21.191 6.923 -14.436 1.00 94.06 295 THR A C 1
ATOM 2296 O O . THR A 1 295 ? 21.915 6.146 -13.819 1.00 94.06 295 THR A O 1
ATOM 2299 N N . LYS A 1 296 ? 21.295 8.250 -14.297 1.00 92.94 296 LYS A N 1
ATOM 2300 C CA . LYS A 1 296 ? 22.247 8.919 -13.394 1.00 92.94 296 LYS A CA 1
ATOM 2301 C C . LYS A 1 296 ? 21.645 9.255 -12.030 1.00 92.94 296 LYS A C 1
ATOM 2303 O O . LYS A 1 296 ? 22.382 9.680 -11.144 1.00 92.94 296 LYS A O 1
ATOM 2308 N N . LYS A 1 297 ? 20.324 9.132 -11.879 1.00 91.94 297 LYS A N 1
ATOM 2309 C CA . LYS A 1 297 ? 19.617 9.392 -10.622 1.00 91.94 297 LYS A CA 1
ATOM 2310 C C . LYS A 1 297 ? 19.665 8.157 -9.727 1.00 91.94 297 LYS A C 1
ATOM 2312 O O . LYS A 1 297 ? 19.589 7.028 -10.204 1.00 91.94 297 LYS A O 1
ATOM 2317 N N . GLU A 1 298 ? 19.747 8.388 -8.423 1.00 91.12 298 GLU A N 1
ATOM 2318 C CA . GLU A 1 298 ? 19.484 7.348 -7.433 1.00 91.12 298 GLU A CA 1
ATOM 2319 C C . GLU A 1 298 ? 17.973 7.232 -7.239 1.00 91.12 298 GLU A C 1
ATOM 2321 O O . GLU A 1 298 ? 17.302 8.201 -6.882 1.00 91.12 298 GLU A O 1
ATOM 2326 N N . TRP A 1 299 ? 17.443 6.043 -7.505 1.00 92.44 299 TRP A N 1
ATOM 2327 C CA . TRP A 1 299 ? 16.021 5.749 -7.374 1.00 92.44 299 TRP A CA 1
ATOM 2328 C C . TRP A 1 299 ? 15.744 4.991 -6.079 1.00 92.44 299 TRP A C 1
ATOM 2330 O O . TRP A 1 299 ? 16.574 4.166 -5.683 1.00 92.44 299 TRP A O 1
ATOM 2340 N N . PRO A 1 300 ? 14.573 5.190 -5.443 1.00 91.94 300 PRO A N 1
ATOM 2341 C CA . PRO A 1 300 ? 14.094 4.281 -4.411 1.00 91.94 300 PRO A CA 1
ATOM 2342 C C . PRO A 1 300 ? 14.156 2.836 -4.905 1.00 91.94 300 PRO A C 1
ATOM 2344 O O . PRO A 1 300 ? 13.806 2.548 -6.048 1.00 91.94 300 PRO A O 1
ATOM 2347 N N . GLN A 1 301 ? 14.603 1.928 -4.047 1.00 93.94 301 GLN A N 1
ATOM 2348 C CA . GLN A 1 301 ? 14.665 0.506 -4.356 1.00 93.94 301 GLN A CA 1
ATOM 2349 C C . GLN A 1 301 ? 13.661 -0.258 -3.506 1.00 93.94 301 GLN A C 1
ATOM 2351 O O . GLN A 1 301 ? 13.357 0.138 -2.379 1.00 93.94 301 GLN A O 1
ATOM 2356 N N . ILE A 1 302 ? 13.155 -1.350 -4.069 1.00 95.25 302 ILE A N 1
ATOM 2357 C CA . ILE A 1 302 ? 12.332 -2.325 -3.370 1.00 95.25 302 ILE A CA 1
ATOM 2358 C C . ILE A 1 302 ? 13.030 -3.685 -3.401 1.00 95.25 302 ILE A C 1
ATOM 2360 O O . ILE A 1 302 ? 13.487 -4.138 -4.452 1.00 95.25 302 ILE A O 1
ATOM 2364 N N . GLN A 1 303 ? 13.135 -4.329 -2.246 1.00 94.94 303 GLN A N 1
ATOM 2365 C CA . GLN A 1 303 ? 13.641 -5.678 -2.081 1.00 94.94 303 GLN A CA 1
ATOM 2366 C C . GLN A 1 303 ? 12.511 -6.670 -2.340 1.00 94.94 303 GLN A C 1
ATOM 2368 O O . GLN A 1 303 ? 11.471 -6.639 -1.687 1.00 94.94 303 GLN A O 1
ATOM 2373 N N . VAL A 1 304 ? 12.728 -7.571 -3.292 1.00 90.62 304 VAL A N 1
ATOM 2374 C CA . VAL A 1 304 ? 11.768 -8.615 -3.647 1.00 90.62 304 VAL A CA 1
ATOM 2375 C C . VAL A 1 304 ? 12.219 -9.916 -2.998 1.00 90.62 304 VAL A C 1
ATOM 2377 O O . VAL A 1 304 ? 13.135 -10.585 -3.484 1.00 90.62 304 VAL A O 1
ATOM 2380 N N . ALA A 1 305 ? 11.591 -10.258 -1.876 1.00 87.19 305 ALA A N 1
ATOM 2381 C CA . ALA A 1 305 ? 11.886 -11.488 -1.157 1.00 87.19 305 ALA A CA 1
ATOM 2382 C C . ALA A 1 305 ? 11.331 -12.737 -1.864 1.00 87.19 305 ALA A C 1
ATOM 2384 O O . ALA A 1 305 ? 10.455 -12.657 -2.725 1.00 87.19 305 ALA A O 1
ATOM 2385 N N . GLY A 1 306 ? 11.847 -13.903 -1.473 1.00 84.38 306 GLY A N 1
ATOM 2386 C CA . GLY A 1 306 ? 11.479 -15.202 -2.038 1.00 84.38 306 GLY A CA 1
ATOM 2387 C C . GLY A 1 306 ? 12.405 -15.673 -3.161 1.00 84.38 306 GLY A C 1
ATOM 2388 O O . GLY A 1 306 ? 13.434 -15.063 -3.456 1.00 84.38 306 GLY A O 1
ATOM 2389 N N . SER A 1 307 ? 12.028 -16.785 -3.789 1.00 83.00 307 SER A N 1
ATOM 2390 C CA . SER A 1 307 ? 12.760 -17.445 -4.874 1.00 83.00 307 SER A CA 1
ATOM 2391 C C . SER A 1 307 ? 11.887 -17.601 -6.118 1.00 83.00 307 SER A C 1
ATOM 2393 O O . SER A 1 307 ? 10.664 -17.644 -6.027 1.00 83.00 307 SER A O 1
ATOM 2395 N N . GLY A 1 308 ? 12.522 -17.708 -7.288 1.00 89.50 308 GLY A N 1
ATOM 2396 C CA . GLY A 1 308 ? 11.842 -17.969 -8.560 1.00 89.50 308 GLY A CA 1
ATOM 2397 C C . GLY A 1 308 ? 11.991 -16.861 -9.594 1.00 89.50 308 GLY A C 1
ATOM 2398 O O . GLY A 1 308 ? 12.702 -15.882 -9.378 1.00 89.50 308 GLY A O 1
ATOM 2399 N N . GLU A 1 309 ? 11.326 -17.023 -10.732 1.00 94.81 309 GLU A N 1
ATOM 2400 C CA . GLU A 1 309 ? 11.456 -16.127 -11.890 1.00 94.81 309 GLU A CA 1
ATOM 2401 C C . GLU A 1 309 ? 10.143 -15.410 -12.230 1.00 94.81 309 GLU A C 1
ATOM 2403 O O . GLU A 1 309 ? 10.058 -14.708 -13.238 1.00 94.81 309 GLU A O 1
ATOM 2408 N N . THR A 1 310 ? 9.125 -15.560 -11.380 1.00 96.12 310 THR A N 1
ATOM 2409 C CA . THR A 1 310 ? 7.829 -14.901 -11.530 1.00 96.12 310 THR A CA 1
ATOM 2410 C C . THR A 1 310 ? 7.659 -13.828 -10.462 1.00 96.12 310 THR A C 1
ATOM 2412 O O . THR A 1 310 ? 7.723 -14.116 -9.267 1.00 96.12 310 THR A O 1
ATOM 2415 N N . LEU A 1 311 ? 7.387 -12.600 -10.892 1.00 96.44 311 LEU A N 1
ATOM 2416 C CA . LEU A 1 311 ? 6.988 -11.485 -10.041 1.00 96.44 311 LEU A CA 1
ATOM 2417 C C . LEU A 1 311 ? 5.502 -11.203 -10.277 1.00 96.44 311 LEU A C 1
ATOM 2419 O O . LEU A 1 311 ? 5.089 -10.951 -11.408 1.00 96.44 311 LEU A O 1
ATOM 2423 N N . ARG A 1 312 ? 4.698 -11.224 -9.217 1.00 95.00 312 ARG A N 1
ATOM 2424 C CA . ARG A 1 312 ? 3.296 -10.800 -9.254 1.00 95.00 312 ARG A CA 1
ATOM 2425 C C . ARG A 1 312 ? 3.156 -9.444 -8.589 1.00 95.00 312 ARG A C 1
ATOM 2427 O O . ARG A 1 312 ? 3.749 -9.210 -7.540 1.00 95.00 312 ARG A O 1
ATOM 2434 N N . MET A 1 313 ? 2.358 -8.574 -9.193 1.00 94.75 313 MET A N 1
ATOM 2435 C CA . MET A 1 313 ? 2.032 -7.259 -8.652 1.00 94.75 313 MET A CA 1
ATOM 2436 C C . MET A 1 313 ? 0.515 -7.111 -8.600 1.00 94.75 313 MET A C 1
ATOM 2438 O O . MET A 1 313 ? -0.116 -6.887 -9.630 1.00 94.75 313 MET A O 1
ATOM 2442 N N . ALA A 1 314 ? -0.063 -7.274 -7.416 1.00 92.19 314 ALA A N 1
ATOM 2443 C CA . ALA A 1 314 ? -1.493 -7.116 -7.185 1.00 92.19 314 ALA A CA 1
ATOM 2444 C C . ALA A 1 314 ? -1.812 -5.655 -6.848 1.00 92.19 314 ALA A C 1
ATOM 2446 O O . ALA A 1 314 ? -1.147 -5.064 -5.998 1.00 92.19 314 ALA A O 1
ATOM 2447 N N . LEU A 1 315 ? -2.811 -5.072 -7.506 1.00 89.50 315 LEU A N 1
ATOM 2448 C CA . LEU A 1 315 ? -3.335 -3.751 -7.172 1.00 89.50 315 LEU A CA 1
ATOM 2449 C C . LEU A 1 315 ? -4.551 -3.900 -6.259 1.00 89.50 315 LEU A C 1
ATOM 2451 O O . LEU A 1 315 ? -5.579 -4.434 -6.669 1.00 89.50 315 LEU A O 1
ATOM 2455 N N . VAL A 1 316 ? -4.445 -3.360 -5.052 1.00 86.88 316 VAL A N 1
ATOM 2456 C CA . VAL A 1 316 ? -5.551 -3.211 -4.103 1.00 86.88 316 VAL A CA 1
ATOM 2457 C C . VAL A 1 316 ? -5.860 -1.730 -3.945 1.00 86.88 316 VAL A C 1
ATOM 2459 O O . VAL A 1 316 ? -4.947 -0.903 -3.929 1.00 86.88 316 VAL A O 1
ATOM 2462 N N . VAL A 1 317 ? -7.135 -1.372 -3.823 1.00 83.50 317 VAL A N 1
ATOM 2463 C CA . VAL A 1 317 ? -7.562 0.025 -3.755 1.00 83.50 317 VAL A CA 1
ATOM 2464 C C . VAL A 1 317 ? -8.458 0.239 -2.547 1.00 83.50 317 VAL A C 1
ATOM 2466 O O . VAL A 1 317 ? -9.470 -0.426 -2.397 1.00 83.50 317 VAL A O 1
ATOM 2469 N N . GLN A 1 318 ? -8.108 1.209 -1.704 1.00 82.31 318 GLN A N 1
ATOM 2470 C CA . GLN A 1 318 ? -9.052 1.768 -0.739 1.00 82.31 318 GLN A CA 1
ATOM 2471 C C . GLN A 1 318 ? -9.746 2.975 -1.362 1.00 82.31 318 GLN A C 1
ATOM 2473 O O . GLN A 1 318 ? -9.110 4.012 -1.584 1.00 82.31 318 GLN A O 1
ATOM 2478 N N . ASN A 1 319 ? -11.047 2.857 -1.616 1.00 78.06 319 ASN A N 1
ATOM 2479 C CA . ASN A 1 319 ? -11.862 4.001 -2.008 1.00 78.06 319 ASN A CA 1
ATOM 2480 C C . ASN A 1 319 ? -12.018 4.939 -0.806 1.00 78.06 319 ASN A C 1
ATOM 2482 O O . ASN A 1 319 ? -12.343 4.516 0.304 1.00 78.06 319 ASN A O 1
ATOM 2486 N N . CYS A 1 320 ? -11.691 6.217 -1.009 1.00 77.94 320 CYS A N 1
ATOM 2487 C CA . CYS A 1 320 ? -11.855 7.231 0.024 1.00 77.94 320 CYS A CA 1
ATOM 2488 C C . CYS A 1 320 ? -13.263 7.796 -0.064 1.00 77.94 320 CYS A C 1
ATOM 2490 O O . CYS A 1 320 ? -13.544 8.579 -0.967 1.00 77.94 320 CYS A O 1
ATOM 2492 N N . GLU A 1 321 ? -14.099 7.442 0.899 1.00 81.88 321 GLU A N 1
ATOM 2493 C CA . GLU A 1 321 ? -15.483 7.885 0.961 1.00 81.88 321 GLU A CA 1
ATOM 2494 C C . GLU A 1 321 ? -15.560 9.360 1.369 1.00 81.88 321 GLU A C 1
ATOM 2496 O O . GLU A 1 321 ? -14.935 9.799 2.347 1.00 81.88 321 GLU A O 1
ATOM 2501 N N . SER A 1 322 ? -16.331 10.138 0.609 1.00 80.38 322 SER A N 1
ATOM 2502 C CA . SER A 1 322 ? -16.538 11.559 0.867 1.00 80.38 322 SER A CA 1
ATOM 2503 C C . SER A 1 322 ? -17.804 11.791 1.679 1.00 80.38 322 SER A C 1
ATOM 2505 O O . SER A 1 322 ? -18.928 11.633 1.199 1.00 80.38 322 SER A O 1
ATOM 2507 N N . VAL A 1 323 ? -17.631 12.203 2.933 1.00 75.56 323 VAL A N 1
ATOM 2508 C CA . VAL A 1 323 ? -18.747 12.511 3.848 1.00 75.56 323 VAL A CA 1
ATOM 2509 C C . VAL A 1 323 ? -19.088 14.005 3.886 1.00 75.56 323 VAL A C 1
ATOM 2511 O O . VAL A 1 323 ? -20.165 14.393 4.328 1.00 75.56 323 VAL A O 1
ATOM 2514 N N . ASN A 1 324 ? -18.194 14.854 3.371 1.00 70.88 324 ASN A N 1
ATOM 2515 C CA . ASN A 1 324 ? -18.322 16.314 3.352 1.00 70.88 324 ASN A CA 1
ATOM 2516 C C . ASN A 1 324 ? -18.296 16.918 1.931 1.00 70.88 324 ASN A C 1
ATOM 2518 O O . ASN A 1 324 ? -18.232 18.139 1.781 1.00 70.88 324 ASN A O 1
ATOM 2522 N N . GLY A 1 325 ? -18.367 16.086 0.885 1.00 65.38 325 GLY A N 1
ATOM 2523 C CA . GLY A 1 325 ? -18.406 16.526 -0.515 1.00 65.38 325 GLY A CA 1
ATOM 2524 C C . GLY A 1 325 ? -17.052 16.957 -1.089 1.00 65.38 325 GLY A C 1
ATOM 2525 O O . GLY A 1 325 ? -17.012 17.600 -2.139 1.00 65.38 325 GLY A O 1
ATOM 2526 N N . LEU A 1 326 ? -15.942 16.634 -0.415 1.00 68.38 326 LEU A N 1
ATOM 2527 C CA . LEU A 1 326 ? -14.593 16.781 -0.963 1.00 68.38 326 LEU A CA 1
ATOM 2528 C C . LEU A 1 326 ? -14.298 15.717 -2.030 1.00 68.38 326 LEU A C 1
ATOM 2530 O O . LEU A 1 326 ? -14.882 14.638 -2.023 1.00 68.38 326 LEU A O 1
ATOM 2534 N N . HIS A 1 327 ? -13.376 16.030 -2.943 1.00 65.62 327 HIS A N 1
ATOM 2535 C CA . HIS A 1 327 ? -13.007 15.136 -4.041 1.00 65.62 327 HIS A CA 1
ATOM 2536 C C . HIS A 1 327 ? -12.366 13.838 -3.531 1.00 65.62 327 HIS A C 1
ATOM 2538 O O . HIS A 1 327 ? -11.419 13.850 -2.740 1.00 65.62 327 HIS A O 1
ATOM 2544 N N . GLU A 1 328 ? -12.855 12.732 -4.074 1.00 66.81 328 GLU A N 1
ATOM 2545 C CA . GLU A 1 328 ? -12.438 11.362 -3.809 1.00 66.81 328 GLU A CA 1
ATOM 2546 C C . GLU A 1 328 ? -11.149 11.064 -4.575 1.00 66.81 328 GLU A C 1
ATOM 2548 O O . GLU A 1 328 ? -11.094 11.204 -5.791 1.00 66.81 328 GLU A O 1
ATOM 2553 N N . ASN A 1 329 ? -10.079 10.708 -3.873 1.00 72.38 329 ASN A N 1
ATOM 2554 C CA . ASN A 1 329 ? -8.880 10.184 -4.516 1.00 72.38 329 ASN A CA 1
ATOM 2555 C C . ASN A 1 329 ? -8.541 8.874 -3.813 1.00 72.38 329 ASN A C 1
ATOM 2557 O O . ASN A 1 329 ? -8.139 8.949 -2.643 1.00 72.38 329 ASN A O 1
ATOM 2561 N N . PRO A 1 330 ? -8.669 7.721 -4.483 1.00 81.50 330 PRO A N 1
ATOM 2562 C CA . PRO A 1 330 ? -8.415 6.427 -3.875 1.00 81.50 330 PRO A CA 1
ATOM 2563 C C . PRO A 1 330 ? -6.975 6.311 -3.373 1.00 81.50 330 PRO A C 1
ATOM 2565 O O . PRO A 1 330 ? -6.082 7.067 -3.775 1.00 81.50 330 PRO A O 1
ATOM 2568 N N . LEU A 1 331 ? -6.759 5.350 -2.480 1.00 85.44 331 LEU A N 1
ATOM 2569 C CA . LEU A 1 331 ? -5.452 4.973 -1.957 1.00 85.44 331 LEU A CA 1
ATOM 2570 C C . LEU A 1 331 ? -5.062 3.604 -2.525 1.00 85.44 331 LEU A C 1
ATOM 2572 O O . LEU A 1 331 ? -5.388 2.572 -1.932 1.00 85.44 331 LEU A O 1
ATOM 2576 N N . PRO A 1 332 ? -4.388 3.569 -3.682 1.00 87.38 332 PRO A N 1
ATOM 2577 C CA . PRO A 1 332 ? -3.892 2.329 -4.254 1.00 87.38 332 PRO A CA 1
ATOM 2578 C C . PRO A 1 332 ? -2.679 1.801 -3.483 1.00 87.38 332 PRO A C 1
ATOM 2580 O O . PRO A 1 332 ? -1.799 2.544 -3.028 1.00 87.38 332 PRO A O 1
ATOM 2583 N N . SER A 1 333 ? -2.614 0.483 -3.395 1.00 89.50 333 SER A N 1
ATOM 2584 C CA . SER A 1 333 ? -1.494 -0.274 -2.864 1.00 89.50 333 SER A CA 1
ATOM 2585 C C . SER A 1 333 ? -1.127 -1.379 -3.845 1.00 89.50 333 SER A C 1
ATOM 2587 O O . SER A 1 333 ? -1.971 -2.180 -4.233 1.00 89.50 333 SER A O 1
ATOM 2589 N N . PHE A 1 334 ? 0.141 -1.428 -4.234 1.00 91.19 334 PHE A N 1
ATOM 2590 C CA . PHE A 1 334 ? 0.711 -2.496 -5.041 1.00 91.19 334 PHE A CA 1
ATOM 2591 C C . PHE A 1 334 ? 1.385 -3.499 -4.119 1.00 91.19 334 PHE A C 1
ATOM 2593 O O . PHE A 1 334 ? 2.316 -3.140 -3.400 1.00 91.19 334 PHE A O 1
ATOM 2600 N N . VAL A 1 335 ? 0.933 -4.747 -4.141 1.00 92.62 335 VAL A N 1
ATOM 2601 C CA . VAL A 1 335 ? 1.518 -5.837 -3.362 1.00 92.62 335 VAL A CA 1
ATOM 2602 C C . VAL A 1 335 ? 2.321 -6.729 -4.290 1.00 92.62 335 VAL A C 1
ATOM 2604 O O . VAL A 1 335 ? 1.796 -7.348 -5.216 1.00 92.62 335 VAL A O 1
ATOM 2607 N N . ILE A 1 336 ? 3.625 -6.750 -4.053 1.00 94.06 336 ILE A N 1
ATOM 2608 C CA . ILE A 1 336 ? 4.605 -7.481 -4.834 1.00 94.06 336 ILE A CA 1
ATOM 2609 C C . ILE A 1 336 ? 4.894 -8.805 -4.142 1.00 94.06 336 ILE A C 1
ATOM 2611 O O . ILE A 1 336 ? 5.273 -8.842 -2.970 1.00 94.06 336 ILE A O 1
ATOM 2615 N N . THR A 1 337 ? 4.772 -9.887 -4.900 1.00 92.00 337 THR A N 1
ATOM 2616 C CA . THR A 1 337 ? 5.128 -11.238 -4.463 1.00 92.00 337 THR A CA 1
ATOM 2617 C C . THR A 1 337 ? 5.977 -11.935 -5.510 1.00 92.00 337 THR A C 1
ATOM 2619 O O . THR A 1 337 ? 5.927 -11.611 -6.700 1.00 92.00 337 THR A O 1
ATOM 2622 N N . ARG A 1 338 ? 6.783 -12.896 -5.058 1.00 92.00 338 ARG A N 1
ATOM 2623 C CA . ARG A 1 338 ? 7.642 -13.700 -5.920 1.00 92.00 338 ARG A CA 1
ATOM 2624 C C . ARG A 1 338 ? 7.251 -15.161 -5.833 1.00 92.00 338 ARG A C 1
ATOM 2626 O O . ARG A 1 338 ? 7.144 -15.707 -4.737 1.00 92.00 338 ARG A O 1
ATOM 2633 N N . ASN A 1 339 ? 7.099 -15.779 -6.996 1.00 90.12 339 ASN A N 1
ATOM 2634 C CA . ASN A 1 339 ? 6.691 -17.166 -7.122 1.00 90.12 339 ASN A CA 1
ATOM 2635 C C . ASN A 1 339 ? 7.747 -17.977 -7.878 1.00 90.12 339 ASN A C 1
ATOM 2637 O O . ASN A 1 339 ? 8.450 -17.467 -8.758 1.00 90.12 339 ASN A O 1
ATOM 2641 N N . GLU A 1 340 ? 7.815 -19.266 -7.546 1.00 89.75 340 GLU A N 1
ATOM 2642 C CA . GLU A 1 340 ? 8.675 -20.229 -8.227 1.00 89.75 340 GLU A CA 1
ATOM 2643 C C . GLU A 1 340 ? 8.276 -20.432 -9.694 1.00 89.75 340 GLU A C 1
ATOM 2645 O O . GLU A 1 340 ? 7.111 -20.304 -10.070 1.00 89.75 340 GLU A O 1
ATOM 2650 N N . GLY A 1 341 ? 9.266 -20.801 -10.511 1.00 89.25 341 GLY A N 1
ATOM 2651 C CA . GLY A 1 341 ? 9.084 -21.083 -11.932 1.00 89.25 341 GLY A CA 1
ATOM 2652 C C . GLY A 1 341 ? 9.043 -19.839 -12.821 1.00 89.25 341 GLY A C 1
ATOM 2653 O O . GLY A 1 341 ? 8.911 -18.701 -12.359 1.00 89.25 341 GLY A O 1
ATOM 2654 N N . LEU A 1 342 ? 9.188 -20.087 -14.122 1.00 91.56 342 LEU A N 1
ATOM 2655 C CA . LEU A 1 342 ? 8.977 -19.091 -15.167 1.00 91.56 342 LEU A CA 1
ATOM 2656 C C . LEU A 1 342 ? 7.474 -18.871 -15.363 1.00 91.56 342 LEU A C 1
ATOM 2658 O O . LEU A 1 342 ? 6.726 -19.854 -15.381 1.00 91.56 342 LEU A O 1
ATOM 2662 N N . PRO A 1 343 ? 7.026 -17.621 -15.553 1.00 93.81 343 PRO A N 1
ATOM 2663 C CA . PRO A 1 343 ? 5.623 -17.368 -15.820 1.00 93.81 343 PRO A CA 1
ATOM 2664 C C . PRO A 1 343 ? 5.253 -17.900 -17.210 1.00 93.81 343 PRO A C 1
ATOM 2666 O O . PRO A 1 343 ? 5.995 -17.710 -18.174 1.00 93.81 343 PRO A O 1
ATOM 2669 N N . GLU A 1 344 ? 4.095 -18.556 -17.323 1.00 91.31 344 GLU A N 1
ATOM 2670 C CA . GLU A 1 344 ? 3.575 -19.032 -18.616 1.00 91.31 344 GLU A CA 1
ATOM 2671 C C . GLU A 1 344 ? 3.251 -17.868 -19.564 1.00 91.31 344 GLU A C 1
ATOM 2673 O O . GLU A 1 344 ? 3.357 -18.004 -20.783 1.00 91.31 344 GLU A O 1
ATOM 2678 N N . ILE A 1 345 ? 2.875 -16.723 -18.990 1.00 93.25 345 ILE A N 1
ATOM 2679 C CA . ILE A 1 345 ? 2.494 -15.494 -19.683 1.00 93.25 345 ILE A CA 1
ATOM 2680 C C . ILE A 1 345 ? 3.036 -14.272 -18.937 1.00 93.25 345 ILE A C 1
ATOM 2682 O O . ILE A 1 345 ? 3.134 -14.278 -17.710 1.00 93.25 345 ILE A O 1
ATOM 2686 N N . VAL A 1 346 ? 3.363 -13.213 -19.678 1.00 94.25 346 VAL A N 1
ATOM 2687 C CA . VAL A 1 346 ? 3.668 -11.893 -19.113 1.00 94.25 346 VAL A CA 1
ATOM 2688 C C . VAL A 1 346 ? 2.466 -10.986 -19.349 1.00 94.25 346 VAL A C 1
ATOM 2690 O O . VAL A 1 346 ? 2.098 -10.723 -20.492 1.00 94.25 346 VAL A O 1
ATOM 2693 N N . GLU A 1 347 ? 1.865 -10.513 -18.263 1.00 94.75 347 GLU A N 1
ATOM 2694 C CA . GLU A 1 347 ? 0.666 -9.675 -18.252 1.00 94.75 347 GLU A CA 1
ATOM 2695 C C . GLU A 1 347 ? 0.994 -8.347 -17.560 1.00 94.75 347 GLU A C 1
ATOM 2697 O O . GLU A 1 347 ? 0.935 -8.258 -16.330 1.00 94.75 347 GLU A O 1
ATOM 2702 N N . PRO A 1 348 ? 1.407 -7.315 -18.317 1.00 92.31 348 PRO A N 1
ATOM 2703 C CA . PRO A 1 348 ? 1.728 -6.024 -17.740 1.00 92.31 348 PRO A CA 1
ATOM 2704 C C . PRO A 1 348 ? 0.473 -5.247 -17.324 1.00 92.31 348 PRO A C 1
ATOM 2706 O O . PRO A 1 348 ? -0.550 -5.276 -18.006 1.00 92.31 348 PRO A O 1
ATOM 2709 N N . LEU A 1 349 ? 0.577 -4.485 -16.236 1.00 91.38 349 LEU A N 1
ATOM 2710 C CA . LEU A 1 349 ? -0.452 -3.559 -15.787 1.00 91.38 349 LEU A CA 1
ATOM 2711 C C . LEU A 1 349 ? -0.340 -2.260 -16.587 1.00 91.38 349 LEU A C 1
ATOM 2713 O O . LEU A 1 349 ? 0.540 -1.427 -16.353 1.00 91.38 349 LEU A O 1
ATOM 2717 N N . ILE A 1 350 ? -1.256 -2.095 -17.533 1.00 86.12 350 ILE A N 1
ATOM 2718 C CA . ILE A 1 350 ? -1.345 -0.942 -18.428 1.00 86.12 350 ILE A CA 1
ATOM 2719 C C . ILE A 1 350 ? -2.752 -0.344 -18.374 1.00 86.12 350 ILE A C 1
ATOM 2721 O O . ILE A 1 350 ? -3.728 -1.078 -18.251 1.00 86.12 350 ILE A O 1
ATOM 2725 N N . ASN A 1 351 ? -2.855 0.983 -18.507 1.00 79.50 351 ASN A N 1
ATOM 2726 C CA . ASN A 1 351 ? -4.118 1.736 -18.489 1.00 79.50 351 ASN A CA 1
ATOM 2727 C C . ASN A 1 351 ? -4.971 1.457 -17.239 1.00 79.50 351 ASN A C 1
ATOM 2729 O O . ASN A 1 351 ? -6.150 1.116 -17.335 1.00 79.50 351 ASN A O 1
ATOM 2733 N N . ILE A 1 352 ? -4.359 1.587 -16.063 1.00 78.00 352 ILE A N 1
ATOM 2734 C CA . ILE A 1 352 ? -5.003 1.332 -14.773 1.00 78.00 352 ILE A CA 1
ATOM 2735 C C . ILE A 1 352 ? -5.971 2.477 -14.416 1.00 78.00 352 ILE A C 1
ATOM 2737 O O . ILE A 1 352 ? -5.623 3.454 -13.745 1.00 78.00 352 ILE A O 1
ATOM 2741 N N . VAL A 1 353 ? -7.232 2.335 -14.815 1.00 71.50 353 VAL A N 1
ATOM 2742 C CA . VAL A 1 353 ? -8.301 3.253 -14.406 1.00 71.50 353 VAL A CA 1
ATOM 2743 C C . VAL A 1 353 ? -8.803 2.849 -13.019 1.00 71.50 353 VAL A C 1
ATOM 2745 O O . VAL A 1 353 ? -9.385 1.783 -12.855 1.00 71.50 353 VAL A O 1
ATOM 2748 N N . ILE A 1 354 ? -8.519 3.682 -12.012 1.00 69.62 354 ILE A N 1
ATOM 2749 C CA . ILE A 1 354 ? -8.972 3.470 -10.622 1.00 69.62 354 ILE A CA 1
ATOM 2750 C C . ILE A 1 354 ? -10.221 4.308 -10.306 1.00 69.62 354 ILE A C 1
ATOM 2752 O O . ILE A 1 354 ? -11.042 3.911 -9.489 1.00 69.62 354 ILE A O 1
ATOM 2756 N N . VAL A 1 355 ? -10.372 5.457 -10.966 1.00 63.00 355 VAL A N 1
ATOM 2757 C CA . VAL A 1 355 ? -11.550 6.332 -10.885 1.00 63.00 355 VAL A CA 1
ATOM 2758 C C . VAL A 1 355 ? -11.920 6.704 -12.316 1.00 63.00 355 VAL A C 1
ATOM 2760 O O . VAL A 1 355 ? -11.024 7.111 -13.064 1.00 63.00 355 VAL A O 1
ATOM 2763 N N . ASP A 1 356 ? -13.191 6.524 -12.674 1.00 50.06 356 ASP A N 1
ATOM 2764 C CA . ASP A 1 356 ? -13.763 6.909 -13.974 1.00 50.06 356 ASP A CA 1
ATOM 2765 C C . ASP A 1 356 ? -14.013 8.421 -14.090 1.00 50.06 356 ASP A C 1
ATOM 2767 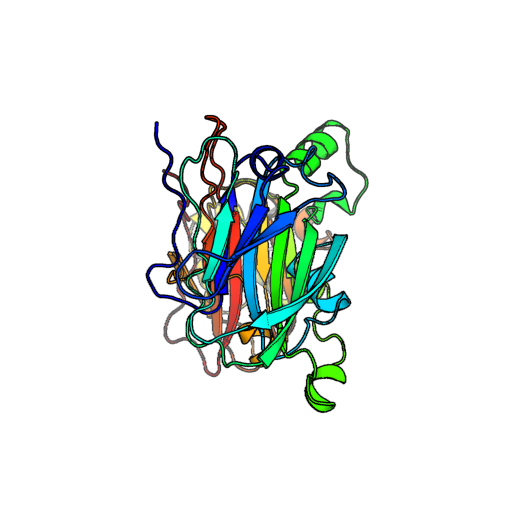O O . ASP A 1 356 ? -14.493 9.032 -13.103 1.00 50.06 356 ASP A O 1
#

Sequence (356 aa):
MNTYLHTNQDLNPNFGFALTDSAVLAEGKLIITQKAEVEHIELDIDPQRCLKDGRKVSVVAQQLDAPIVRQDASIIYGQELSFVQYTVNLHPDTKFSIGSIEGIDYSVDFGWSDVVEGEYELRISIHRKTPRIAEVPLEPEQMAMVRYAQVVTVVIALFPAQPTQEQLASAPVWTRDHHVFDSYGSAGFILADLPRMVPRVDELLGAGDHNLVERFNEGDLSAQLLNEGLMATAWGISPWCYSIYAAPDATAQAKLPVDKLGEEPVCTGIYRIAAETTQLSIIPANELVNWPACTKKEWPQIQVAGSGETLRMALVVQNCESVNGLHENPLPSFVITRNEGLPEIVEPLINIVIVD

Secondary structure (DSSP, 8-state):
--PPPP--TT--SEEEEEES-SGGGTT-EEEEEETTTTEEEEEES-TT-GGGG-S-EEEEEEE-SSPPPHHHHHHHT-EEEEEEEEEEEE-TT-EEEEE--TT--S-EE-----PPSEEEEEEEEEEEE--GGGGS---HHHHHHHHHH-EEEEEEEEEESS--HHHH-PPP---TTTEEEEE--TTEEEEE-HHHHHHHHHHHH-SS---HHHHHHTSHHHHHHHHTTSEEEEE--SSSEEEEEE-SSHHHHTT-SGGGSS---SEEEEEE--TT--EEEEEEGGGGGSHHHHTTSPPPEEE--SSSSEEEEEEEEE-EE-SSSPPP--EEEEEEEEESS--SS-B-B-S--S--

pLDDT: mean 85.97, std 10.38, range [47.03, 97.44]

Mean predicted aligned error: 6.58 Å

Nearest PDB structures (foldseek):
  5t2a-assembly1_f  TM=3.806E-01  e=4.718E+00  Leishmania donovani
  3n08-assembly1_B  TM=2.251E-01  e=4.453E+00  Chlamydia trachomatis D/UW-3/CX

Foldseek 3Di:
DQFDWDAPPVLFQKAKFKAQALLLCQQKWKWKADPPRPDIDTDGLHPPSPRHQARMEMEMEHEDQADDDVVLCCQQQNAWPDKDKDKDFDDQPIWIWMDRRHLHPDTHTRSNHDDHGAIKMKMKIKHKDFACVVVDDDDPVVVVVRRNLIYIYIYIYIHHPDRDPVRVPDDDPDDNQQKGKHFQPQFFWKWFPLVVVVVVCCVVPNDDFDQVLVVVVVPPSVVVCQLVQGMAAAGGHPFGIEMEGAAQDPVSVVVRSQCGNNDFFPDKWKTFHDQPDQKTFIGRSVLSRGVVVRSVDDGRMHGHHDGAGIKMWTKGWRWHTYSPPDDIGIHIYIYIHDDHYGDPDGGHNYNDPPDD

Radius of gyration: 21.67 Å; Cα contacts (8 Å, |Δi|>4): 848; chains: 1; bounding box: 51×47×59 Å

Solvent-accessible surface area (backbone atoms only — not comparable to full-atom values): 18821 Å² total; per-residue (Å²): 129,87,60,80,72,81,67,43,86,82,40,35,57,32,27,50,45,29,28,43,43,17,46,41,44,38,72,15,25,42,36,40,36,39,68,92,84,75,48,70,50,78,39,70,65,35,85,82,58,75,30,71,83,37,51,23,25,39,39,40,38,36,62,38,82,38,77,76,48,68,64,27,44,34,55,79,46,16,50,73,78,50,71,53,75,45,83,43,77,43,46,66,71,41,41,51,28,40,33,62,35,56,71,46,96,62,64,52,52,42,34,61,66,87,52,65,69,44,58,27,33,41,35,38,36,37,19,40,34,62,33,56,78,68,78,49,94,68,55,75,70,54,48,55,49,45,60,66,58,27,38,31,29,40,38,40,40,37,21,50,62,78,50,52,70,75,57,68,66,61,71,74,74,60,48,72,39,26,39,49,44,33,65,67,43,48,48,25,33,32,40,25,37,53,87,63,36,53,63,49,50,38,70,75,71,44,89,70,91,41,42,47,55,64,45,38,75,70,41,65,57,46,53,50,40,32,75,69,20,30,32,40,57,37,29,39,28,64,41,52,39,39,37,39,39,18,42,71,43,74,71,54,44,72,65,44,72,72,84,34,50,79,59,79,57,82,47,70,22,33,25,34,33,49,66,83,61,47,57,27,34,51,42,48,40,75,49,33,52,43,37,71,61,46,76,73,54,90,56,61,50,38,35,50,37,77,55,39,20,20,37,36,39,32,34,34,71,40,63,23,47,45,59,83,78,53,81,65,60,47,48,39,34,36,44,42,47,46,37,71,50,74,55,95,60,74,40,74,37,63,70,41,77,79,62,137

Organism: Paenibacillus amylolyticus (NCBI:txid1451)